Protein AF-A0A5T1CAV0-F1 (afdb_monomer)

InterPro domains:
  IPR014054 Bacteriophage regulatory protein, Rha family [PF09669] (24-122)
  IPR014054 Bacteriophage regulatory protein, Rha family [TIGR02681] (16-127)

Foldseek 3Di:
DWDWDQACNAIWIWDADPNFIWTKLVSVCVNLVHDSVVSVVLLVVVLVVCVVVPVVVCNVQWAKDWDWDWAPADDPGHIDTDTDIITTGTPVSSVSSLCPDDDDSSVVVVVVVVVVVVVVVVVVVVQPDDPDVVVSVVCVVVVVVDDPAKDKDWDWDWPDPPDPPTDTPDIAIWTQHPNDTDHPVVVD

Solvent-accessible surface area (backbone atoms only — not comparable to full-atom values): 11115 Å² total; per-residue (Å²): 113,71,52,77,47,78,44,87,91,31,83,34,64,33,42,59,57,96,94,40,58,30,38,41,45,60,45,53,13,59,49,68,72,45,60,48,71,59,49,53,52,55,50,51,52,51,52,50,54,35,58,73,76,63,46,67,74,64,52,70,23,56,39,77,42,72,44,81,43,78,42,80,45,63,90,93,44,75,53,50,76,42,79,42,81,43,31,39,20,30,68,65,37,44,47,61,56,49,69,74,46,78,57,75,64,34,49,53,50,51,54,52,51,52,52,54,48,52,54,50,49,54,59,60,65,66,51,78,77,50,96,50,61,67,59,33,56,48,47,64,63,46,61,83,70,59,71,92,61,74,49,75,49,76,51,75,41,56,79,39,93,84,49,97,80,48,49,77,75,43,76,48,63,39,47,35,51,92,87,46,80,50,65,65,79,74,79,112

Nearest PDB structures (foldseek):
  1l8r-assembly2_B  TM=4.693E-01  e=1.268E-01  Homo sapiens
  6zm9-assembly1_A  TM=3.232E-01  e=8.178E+00  unidentified
  7zx7-assembly1_U  TM=2.511E-01  e=9.661E+00  Homo sapiens
  5knc-assembly1_G  TM=2.425E-01  e=7.736E+00  Enterococcus hirae ATCC 9790

Sequence (188 aa):
MSNKVIINKQEVQFGTQNNQIFCTSLDVAKVFGKRHFHVLRDIENILNDLREIGTSQDLSNFGETYRNTEIRGFGKVKGKTRKDRCYNLTRDGFSLLAMGFTGKKALQFKIAFINAFNEMEKLLQKEIKSPNKYLTDLMELIYPNLPQNDYKVSVVITDNPYSKEAKSVF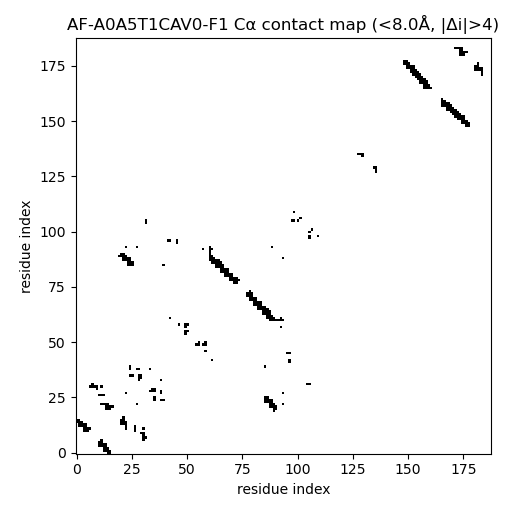SLNYLVDNRTPKDPKKLQ

Radius of gyration: 28.52 Å; Cα contacts (8 Å, |Δi|>4): 217; chains: 1; bounding box: 60×40×94 Å

Organism: Campylobacter jejuni (NCBI:txid197)

pLDDT: mean 84.38, std 11.65, range [38.38, 98.25]

Mean predicted aligned error: 12.88 Å

Structure (mmCIF, N/CA/C/O backbone):
data_AF-A0A5T1CAV0-F1
#
_entry.id   AF-A0A5T1CAV0-F1
#
loop_
_atom_site.group_PDB
_atom_site.id
_atom_site.type_symbol
_atom_site.label_atom_id
_atom_site.label_alt_id
_atom_site.label_comp_id
_atom_site.label_asym_id
_atom_site.label_entity_id
_atom_site.label_seq_id
_atom_site.pdbx_PDB_ins_code
_atom_site.Cartn_x
_atom_site.Cartn_y
_atom_site.Cartn_z
_atom_site.occupancy
_atom_site.B_iso_or_equiv
_atom_site.auth_seq_id
_atom_site.auth_comp_id
_atom_site.auth_asym_id
_atom_site.auth_atom_id
_atom_site.pdbx_PDB_model_num
ATOM 1 N N . MET A 1 1 ? 15.364 -14.419 0.776 1.00 50.47 1 MET A N 1
ATOM 2 C CA . MET A 1 1 ? 14.481 -15.417 0.128 1.00 50.47 1 MET A CA 1
ATOM 3 C C . MET A 1 1 ? 13.495 -14.653 -0.742 1.00 50.47 1 MET A C 1
ATOM 5 O O . MET A 1 1 ? 13.132 -13.552 -0.355 1.00 50.47 1 MET A O 1
ATOM 9 N N . SER A 1 2 ? 13.109 -15.158 -1.915 1.00 60.22 2 SER A N 1
ATOM 10 C CA . SER A 1 2 ? 12.151 -14.461 -2.790 1.00 60.22 2 SER A CA 1
ATOM 11 C C . SER A 1 2 ? 10.840 -15.232 -2.884 1.00 60.22 2 SER A C 1
ATOM 13 O O . SER A 1 2 ? 10.871 -16.405 -3.256 1.00 60.22 2 SER A O 1
ATOM 15 N N . ASN A 1 3 ? 9.714 -14.576 -2.607 1.00 76.56 3 ASN A N 1
ATOM 16 C CA . ASN A 1 3 ? 8.385 -15.183 -2.696 1.00 76.56 3 ASN A CA 1
ATOM 17 C C . ASN A 1 3 ? 7.709 -14.761 -4.003 1.00 76.56 3 ASN A C 1
ATOM 19 O O . ASN A 1 3 ? 7.710 -13.581 -4.358 1.00 76.56 3 ASN A O 1
ATOM 23 N N . LYS A 1 4 ? 7.142 -15.729 -4.726 1.00 83.56 4 LYS A N 1
ATOM 24 C CA . LYS A 1 4 ? 6.425 -15.501 -5.985 1.00 83.56 4 LYS A CA 1
ATOM 25 C C . LYS A 1 4 ? 4.925 -15.486 -5.729 1.00 83.56 4 LYS A C 1
ATOM 27 O O . LYS A 1 4 ? 4.407 -16.391 -5.083 1.00 83.56 4 LYS A O 1
ATOM 32 N N . VAL A 1 5 ? 4.236 -14.479 -6.251 1.00 86.75 5 VAL A N 1
ATOM 33 C CA . VAL A 1 5 ? 2.784 -14.319 -6.108 1.00 86.75 5 VAL A CA 1
ATOM 34 C C . VAL A 1 5 ? 2.188 -13.960 -7.463 1.00 86.75 5 VAL A C 1
ATOM 36 O O . VAL A 1 5 ? 2.770 -13.179 -8.214 1.00 86.75 5 VAL A O 1
ATOM 39 N N . ILE A 1 6 ? 1.022 -14.518 -7.787 1.00 85.88 6 ILE A N 1
ATOM 40 C CA . ILE A 1 6 ? 0.295 -14.174 -9.012 1.00 85.88 6 ILE A CA 1
ATOM 41 C C . ILE A 1 6 ? -0.687 -13.043 -8.707 1.00 85.88 6 ILE A C 1
ATOM 43 O O . ILE A 1 6 ? -1.605 -13.210 -7.909 1.00 85.88 6 ILE A O 1
ATOM 47 N N . ILE A 1 7 ? -0.528 -11.903 -9.380 1.00 83.81 7 ILE A N 1
ATOM 48 C CA . ILE A 1 7 ? -1.406 -10.733 -9.253 1.00 83.81 7 ILE A CA 1
ATOM 49 C C . ILE A 1 7 ? -1.865 -10.331 -10.652 1.00 83.81 7 ILE A C 1
ATOM 51 O O . ILE A 1 7 ? -1.048 -10.108 -11.542 1.00 83.81 7 ILE A O 1
ATOM 55 N N . ASN A 1 8 ? -3.179 -10.241 -10.885 1.00 84.50 8 ASN A N 1
ATOM 56 C CA . ASN A 1 8 ? -3.746 -9.908 -12.201 1.00 84.50 8 ASN A CA 1
ATOM 57 C C . ASN A 1 8 ? -3.190 -10.774 -13.354 1.00 84.50 8 ASN A C 1
ATOM 59 O O . ASN A 1 8 ? -2.934 -10.265 -14.450 1.00 84.50 8 ASN A O 1
ATOM 63 N N . LYS A 1 9 ? -3.011 -12.082 -13.105 1.00 87.56 9 LYS A N 1
ATOM 64 C CA . LYS A 1 9 ? -2.409 -13.064 -14.033 1.00 87.56 9 LYS A CA 1
ATOM 65 C C . LYS A 1 9 ? -0.939 -12.782 -14.387 1.00 87.56 9 LYS A C 1
ATOM 67 O O . LYS A 1 9 ? -0.465 -13.243 -15.420 1.00 87.56 9 LYS A O 1
ATOM 72 N N . GLN A 1 10 ? -0.230 -12.003 -13.575 1.00 86.44 10 GLN A N 1
ATOM 73 C CA . GLN A 1 10 ? 1.198 -11.732 -13.722 1.00 86.44 10 GLN A CA 1
ATOM 74 C C . GLN A 1 10 ? 1.945 -12.300 -12.520 1.00 86.44 10 GLN A C 1
ATOM 76 O O . GLN A 1 10 ? 1.519 -12.103 -11.383 1.00 86.44 10 GLN A O 1
ATOM 81 N N . GLU A 1 11 ? 3.053 -12.994 -12.769 1.00 87.31 11 GLU A N 1
ATOM 82 C CA . GLU A 1 11 ? 3.965 -13.418 -11.708 1.00 87.31 11 GLU A CA 1
ATOM 83 C C . GLU A 1 11 ? 4.758 -12.204 -11.213 1.00 87.31 11 GLU A C 1
ATOM 85 O O . GLU A 1 11 ? 5.427 -11.524 -11.995 1.00 87.31 11 GLU A O 1
ATOM 90 N N . VAL A 1 12 ? 4.665 -11.940 -9.913 1.00 87.06 12 VAL A N 1
ATOM 91 C CA . VAL A 1 12 ? 5.403 -10.895 -9.207 1.00 87.06 12 VAL A CA 1
ATOM 92 C C . VAL A 1 12 ? 6.350 -11.562 -8.225 1.00 87.06 12 VAL A C 1
ATOM 94 O O . VAL A 1 12 ? 5.941 -12.416 -7.436 1.00 87.06 12 VAL A O 1
ATOM 97 N N . GLN A 1 13 ? 7.618 -11.165 -8.273 1.00 84.25 13 GLN A N 1
ATOM 98 C CA . GLN A 1 13 ? 8.633 -11.629 -7.341 1.00 84.25 13 GLN A CA 1
ATOM 99 C C . GLN A 1 13 ? 8.862 -10.559 -6.279 1.00 84.25 13 GLN A C 1
ATOM 101 O O . GLN A 1 13 ? 9.324 -9.460 -6.579 1.00 84.25 13 GLN A O 1
ATOM 106 N N . PHE A 1 14 ? 8.558 -10.899 -5.032 1.00 86.38 14 PHE A N 1
ATOM 107 C CA . PHE A 1 14 ? 8.857 -10.049 -3.892 1.00 86.38 14 PHE A CA 1
ATOM 108 C C . PHE A 1 14 ? 10.238 -10.391 -3.342 1.00 86.38 14 PHE A C 1
ATOM 110 O O . PHE A 1 14 ? 10.544 -11.558 -3.069 1.00 86.38 14 PHE A O 1
ATOM 117 N N . GLY A 1 15 ? 11.075 -9.367 -3.208 1.00 82.94 15 GLY A N 1
ATOM 118 C CA . GLY A 1 15 ? 12.375 -9.466 -2.560 1.00 82.94 15 GLY A CA 1
ATOM 119 C C . GLY A 1 15 ? 12.295 -9.055 -1.094 1.00 82.94 15 GLY A C 1
ATOM 120 O O . GLY A 1 15 ? 11.404 -8.308 -0.696 1.00 82.94 15 GLY A O 1
ATOM 121 N N . THR A 1 16 ? 13.238 -9.549 -0.295 1.00 83.50 16 THR A N 1
ATOM 122 C CA . THR A 1 16 ? 13.412 -9.165 1.110 1.00 83.50 16 THR A CA 1
ATOM 123 C C . THR A 1 16 ? 14.797 -8.559 1.294 1.00 83.50 16 THR A C 1
ATOM 125 O O . THR A 1 16 ? 15.788 -9.246 1.036 1.00 83.50 16 THR A O 1
ATOM 128 N N . GLN A 1 17 ? 14.883 -7.316 1.758 1.00 76.56 17 GLN A N 1
ATOM 129 C CA . GLN A 1 17 ? 16.143 -6.661 2.118 1.00 76.56 17 GLN A CA 1
ATOM 130 C C . GLN A 1 17 ? 15.928 -5.887 3.417 1.00 76.56 17 GLN A C 1
ATOM 132 O O . GLN A 1 17 ? 14.930 -5.190 3.549 1.00 76.56 17 GLN A O 1
ATOM 137 N N . ASN A 1 18 ? 16.830 -6.043 4.391 1.00 75.38 18 ASN A N 1
ATOM 138 C CA . ASN A 1 18 ? 16.742 -5.388 5.705 1.00 75.38 18 ASN A CA 1
ATOM 139 C C . ASN A 1 18 ? 15.373 -5.566 6.395 1.00 75.38 18 ASN A C 1
ATOM 141 O O . ASN A 1 18 ? 14.822 -4.627 6.958 1.00 75.38 18 ASN A O 1
ATOM 145 N N . ASN A 1 19 ? 14.804 -6.774 6.313 1.00 78.50 19 ASN A N 1
ATOM 146 C CA . ASN A 1 19 ? 13.474 -7.108 6.838 1.00 78.50 19 ASN A CA 1
ATOM 147 C C . ASN A 1 19 ? 12.296 -6.341 6.195 1.00 78.50 19 ASN A C 1
ATOM 149 O O . ASN A 1 19 ? 11.172 -6.411 6.685 1.00 78.50 19 ASN A O 1
ATOM 153 N N . GLN A 1 20 ? 12.528 -5.646 5.079 1.00 78.44 20 GLN A N 1
ATOM 154 C CA . GLN A 1 20 ? 11.494 -5.008 4.271 1.00 78.44 20 GLN A CA 1
ATOM 155 C C . GLN A 1 20 ? 11.232 -5.803 2.993 1.00 78.44 20 GLN A C 1
ATOM 157 O O . GLN A 1 20 ? 12.150 -6.321 2.351 1.00 78.44 20 GLN A O 1
ATOM 162 N N . ILE A 1 21 ? 9.956 -5.886 2.624 1.00 87.56 21 ILE A N 1
ATOM 163 C CA . ILE A 1 21 ? 9.505 -6.498 1.376 1.00 87.56 21 ILE A CA 1
ATOM 164 C C . ILE A 1 21 ? 9.444 -5.419 0.297 1.00 87.56 21 ILE A C 1
ATOM 166 O O . ILE A 1 21 ? 8.874 -4.350 0.519 1.00 87.56 21 ILE A O 1
ATOM 170 N N . PHE A 1 22 ? 9.985 -5.721 -0.880 1.00 90.25 22 PHE A N 1
ATOM 171 C CA . PHE A 1 22 ? 9.942 -4.826 -2.030 1.00 90.25 22 PHE A CA 1
ATOM 172 C C . PHE A 1 22 ? 9.477 -5.536 -3.303 1.00 90.25 22 PHE A C 1
ATOM 174 O O . PHE A 1 22 ? 9.621 -6.752 -3.454 1.00 90.25 22 PHE A O 1
ATOM 181 N N . CYS A 1 23 ? 8.938 -4.753 -4.236 1.00 91.94 23 CYS A N 1
ATOM 182 C CA . CYS A 1 23 ? 8.636 -5.170 -5.606 1.00 91.94 23 CYS A CA 1
ATOM 183 C C . CYS A 1 23 ? 9.350 -4.259 -6.607 1.00 91.94 23 CYS A C 1
ATOM 185 O O . CYS A 1 23 ? 9.747 -3.149 -6.261 1.00 91.94 23 CYS A O 1
ATOM 187 N N . THR A 1 24 ? 9.524 -4.700 -7.853 1.00 94.38 24 THR A N 1
ATOM 188 C CA . THR A 1 24 ? 10.196 -3.863 -8.856 1.00 94.38 24 THR A CA 1
ATOM 189 C C . THR A 1 24 ? 9.204 -3.014 -9.651 1.00 94.38 24 THR A C 1
ATOM 191 O O . THR A 1 24 ? 8.081 -3.440 -9.933 1.00 94.38 24 THR A O 1
ATOM 194 N N . SER A 1 25 ? 9.627 -1.839 -10.126 1.00 96.50 25 SER A N 1
ATOM 195 C CA . SER A 1 25 ? 8.816 -1.011 -11.035 1.00 96.50 25 SER A CA 1
ATOM 196 C C . SER A 1 25 ? 8.466 -1.720 -12.354 1.00 96.50 25 SER A C 1
ATOM 198 O O . SER A 1 25 ? 7.465 -1.388 -12.990 1.00 96.50 25 SER A O 1
ATOM 200 N N . LEU A 1 26 ? 9.240 -2.741 -12.745 1.00 94.25 26 LEU A N 1
ATOM 201 C CA . LEU A 1 26 ? 8.919 -3.631 -13.864 1.00 94.25 26 LEU A CA 1
ATOM 202 C C . LEU A 1 26 ? 7.702 -4.510 -13.561 1.00 94.25 26 LEU A C 1
ATOM 204 O O . LEU A 1 26 ? 6.841 -4.683 -14.424 1.00 94.25 26 LEU A O 1
ATOM 208 N N . ASP A 1 27 ? 7.615 -5.060 -12.352 1.00 93.25 27 ASP A N 1
ATOM 209 C CA . ASP A 1 27 ? 6.489 -5.906 -11.953 1.00 93.25 27 ASP A CA 1
ATOM 210 C C . ASP A 1 27 ? 5.215 -5.077 -11.800 1.00 93.25 27 ASP A C 1
ATOM 212 O O . ASP A 1 27 ? 4.159 -5.475 -12.294 1.00 93.25 27 ASP A O 1
ATOM 216 N N . VAL A 1 28 ? 5.328 -3.865 -11.247 1.00 94.56 28 VAL A N 1
ATOM 217 C CA . VAL A 1 28 ? 4.225 -2.895 -11.222 1.00 94.56 28 VAL A CA 1
ATOM 218 C C . VAL A 1 28 ? 3.734 -2.593 -12.641 1.00 94.56 28 VAL A C 1
ATOM 220 O O . VAL A 1 28 ? 2.537 -2.683 -12.919 1.00 94.56 28 VAL A O 1
ATOM 223 N N . ALA A 1 29 ? 4.643 -2.307 -13.578 1.00 94.88 29 ALA A N 1
ATOM 224 C CA . ALA A 1 29 ? 4.280 -2.056 -14.971 1.00 94.88 29 ALA A CA 1
ATOM 225 C C . ALA A 1 29 ? 3.487 -3.229 -15.581 1.00 94.88 29 ALA A C 1
ATOM 227 O O . ALA A 1 29 ? 2.428 -3.015 -16.178 1.00 94.88 29 ALA A O 1
ATOM 228 N N . LYS A 1 30 ? 3.937 -4.473 -15.366 1.00 93.31 30 LYS A N 1
ATOM 229 C CA . LYS A 1 30 ? 3.247 -5.686 -15.842 1.00 93.31 30 LYS A CA 1
ATOM 230 C C . LYS A 1 30 ? 1.858 -5.844 -15.226 1.00 93.31 30 LYS A C 1
ATOM 232 O O . LYS A 1 30 ? 0.878 -6.008 -15.955 1.00 93.31 30 LYS A O 1
ATOM 237 N N . VAL A 1 31 ? 1.754 -5.766 -13.897 1.00 93.00 31 VAL A N 1
ATOM 238 C CA . VAL A 1 31 ? 0.496 -5.972 -13.161 1.00 93.00 31 VAL A CA 1
ATOM 239 C C . VAL A 1 31 ? -0.573 -4.993 -13.632 1.00 93.00 31 VAL A C 1
ATOM 241 O O . VAL A 1 31 ? -1.692 -5.410 -13.950 1.00 93.00 31 VAL A O 1
ATOM 244 N N . PHE A 1 32 ? -0.225 -3.710 -13.753 1.00 94.00 32 PHE A N 1
ATOM 245 C CA . PHE A 1 32 ? -1.153 -2.653 -14.158 1.00 94.00 32 PHE A CA 1
ATOM 246 C C . PHE A 1 32 ? -1.294 -2.507 -15.680 1.00 94.00 32 PHE A C 1
ATOM 248 O O . PHE A 1 32 ? -2.144 -1.743 -16.134 1.00 94.00 32 PHE A O 1
ATOM 255 N N . GLY A 1 33 ? -0.528 -3.265 -16.475 1.00 93.56 33 GLY A N 1
ATOM 256 C CA . GLY A 1 33 ? -0.563 -3.202 -17.939 1.00 93.56 33 GLY A CA 1
ATOM 257 C C . GLY A 1 33 ? -0.077 -1.860 -18.493 1.00 93.56 33 GLY A C 1
ATOM 258 O O . GLY A 1 33 ? -0.618 -1.367 -19.480 1.00 93.56 33 GLY A O 1
ATOM 259 N N . LYS A 1 34 ? 0.906 -1.238 -17.835 1.00 95.12 34 LYS A N 1
ATOM 260 C CA . LYS A 1 34 ? 1.502 0.041 -18.238 1.00 95.12 34 LYS A CA 1
ATOM 261 C C . LYS A 1 34 ? 2.866 -0.187 -18.884 1.00 95.12 34 LYS A C 1
ATOM 263 O O . LYS A 1 34 ? 3.578 -1.133 -18.559 1.00 95.12 34 LYS A O 1
ATOM 268 N N . ARG A 1 35 ? 3.266 0.717 -19.783 1.00 96.06 35 ARG A N 1
ATOM 269 C CA . ARG A 1 35 ? 4.646 0.749 -20.290 1.00 96.06 35 ARG A CA 1
ATOM 270 C C . ARG A 1 35 ? 5.578 1.152 -19.150 1.00 96.06 35 ARG A C 1
ATOM 272 O O . ARG A 1 35 ? 5.331 2.164 -18.501 1.00 96.06 35 ARG A O 1
ATOM 279 N N . HIS A 1 36 ? 6.665 0.405 -18.954 1.00 96.06 36 HIS A N 1
ATOM 280 C CA . HIS A 1 36 ? 7.629 0.675 -17.878 1.00 96.06 36 HIS A CA 1
ATOM 281 C C . HIS A 1 36 ? 8.214 2.090 -17.944 1.00 96.06 36 HIS A C 1
ATOM 283 O O . HIS A 1 36 ? 8.346 2.733 -16.915 1.00 96.06 36 HIS A O 1
ATOM 289 N N . PHE A 1 37 ? 8.424 2.627 -19.149 1.00 96.50 37 PHE A N 1
ATOM 290 C CA . PHE A 1 37 ? 8.813 4.027 -19.348 1.00 96.50 37 PHE A CA 1
ATOM 291 C C . PHE A 1 37 ? 7.873 5.032 -18.653 1.00 96.50 37 PHE A C 1
ATOM 293 O O . PHE A 1 37 ? 8.347 5.955 -18.000 1.00 96.50 37 PHE A O 1
ATOM 300 N N . HIS A 1 38 ? 6.550 4.840 -18.740 1.00 97.31 38 HIS A N 1
ATOM 301 C CA . HIS A 1 38 ? 5.597 5.717 -18.046 1.00 97.31 38 HIS A CA 1
ATOM 302 C C . HIS A 1 38 ? 5.669 5.532 -16.533 1.00 97.31 38 HIS A C 1
ATOM 304 O O . HIS A 1 38 ? 5.594 6.510 -15.809 1.00 97.31 38 HIS A O 1
ATOM 310 N N . VAL A 1 39 ? 5.884 4.302 -16.062 1.00 97.69 39 VAL A N 1
ATOM 311 C CA . VAL A 1 39 ? 6.060 4.036 -14.629 1.00 97.69 39 VAL A CA 1
ATOM 312 C C . VAL A 1 39 ? 7.306 4.737 -14.083 1.00 97.69 39 VAL A C 1
ATOM 314 O O . VAL A 1 39 ? 7.235 5.331 -13.017 1.00 97.69 39 VAL A O 1
ATOM 317 N N . LEU A 1 40 ? 8.427 4.714 -14.812 1.00 97.88 40 LEU A N 1
ATOM 318 C CA . LEU A 1 40 ? 9.635 5.447 -14.418 1.00 97.88 40 LEU A CA 1
ATOM 319 C C . LEU A 1 40 ? 9.384 6.954 -14.354 1.00 97.88 40 LEU A C 1
ATOM 321 O O . LEU A 1 40 ? 9.769 7.583 -13.379 1.00 97.88 40 LEU A O 1
ATOM 325 N N . ARG A 1 41 ? 8.702 7.518 -15.357 1.00 97.94 41 ARG A N 1
ATOM 326 C CA . ARG A 1 41 ? 8.313 8.935 -15.355 1.00 97.94 41 ARG A CA 1
ATOM 327 C C . ARG A 1 41 ? 7.438 9.278 -14.147 1.00 97.94 41 ARG A C 1
ATOM 329 O O . ARG A 1 41 ? 7.679 10.283 -13.495 1.00 97.94 41 ARG A O 1
ATOM 336 N N . ASP A 1 42 ? 6.433 8.457 -13.857 1.00 98.25 42 ASP A N 1
ATOM 337 C CA . ASP A 1 42 ? 5.516 8.703 -12.744 1.00 98.25 42 ASP A CA 1
ATOM 338 C C . ASP A 1 42 ? 6.257 8.618 -11.390 1.00 98.25 42 ASP A C 1
ATOM 340 O O . ASP A 1 42 ? 5.993 9.424 -10.505 1.00 98.25 42 ASP A O 1
ATOM 344 N N . ILE A 1 43 ? 7.241 7.715 -11.252 1.00 98.12 43 ILE A N 1
ATOM 345 C CA . ILE A 1 43 ? 8.141 7.663 -10.084 1.00 98.12 43 ILE A CA 1
ATOM 346 C C . ILE A 1 43 ? 8.975 8.946 -9.964 1.00 98.12 43 ILE A C 1
ATOM 348 O O . ILE A 1 43 ? 9.063 9.494 -8.872 1.00 98.12 43 ILE A O 1
ATOM 352 N N . GLU A 1 44 ? 9.567 9.446 -11.053 1.00 97.62 44 GLU A N 1
ATOM 353 C CA . GLU A 1 44 ? 10.342 10.698 -11.006 1.00 97.62 44 GLU A CA 1
ATOM 354 C C . GLU A 1 44 ? 9.498 11.896 -10.587 1.00 97.62 44 GLU A C 1
ATOM 356 O O . GLU A 1 44 ? 9.955 12.717 -9.796 1.00 97.62 44 GLU A O 1
ATOM 361 N N . ASN A 1 45 ? 8.265 11.983 -11.087 1.00 97.75 45 ASN A N 1
ATOM 362 C CA . ASN A 1 45 ? 7.344 13.041 -10.690 1.00 97.75 45 ASN A CA 1
ATOM 363 C C . ASN A 1 45 ? 7.077 12.982 -9.181 1.00 97.75 45 ASN A C 1
ATOM 365 O O . ASN A 1 45 ? 7.269 13.980 -8.501 1.00 97.75 45 ASN A O 1
ATOM 369 N N . ILE A 1 46 ? 6.771 11.794 -8.644 1.00 97.06 46 ILE A N 1
ATOM 370 C CA . ILE A 1 46 ? 6.591 11.602 -7.197 1.00 97.06 46 ILE A CA 1
ATOM 371 C C . ILE A 1 46 ? 7.855 12.003 -6.430 1.00 97.06 46 ILE A C 1
ATOM 373 O O . ILE A 1 46 ? 7.766 12.695 -5.424 1.00 97.06 46 ILE A O 1
ATOM 377 N N . LEU A 1 47 ? 9.042 11.600 -6.889 1.00 96.69 47 LEU A N 1
ATOM 378 C CA . LEU A 1 47 ? 10.299 11.961 -6.230 1.00 96.69 47 LEU A CA 1
ATOM 379 C C . LEU A 1 47 ? 10.547 13.473 -6.224 1.00 96.69 47 LEU A C 1
ATOM 381 O O . LEU A 1 47 ? 11.113 13.983 -5.260 1.00 96.69 47 LEU A O 1
ATOM 385 N N . ASN A 1 48 ? 10.151 14.186 -7.276 1.00 96.12 48 ASN A N 1
ATOM 386 C CA . ASN A 1 48 ? 10.236 15.644 -7.323 1.00 96.12 48 ASN A CA 1
ATOM 387 C C . ASN A 1 48 ? 9.236 16.290 -6.362 1.00 96.12 48 ASN A C 1
ATOM 389 O O . ASN A 1 48 ? 9.652 17.112 -5.550 1.00 96.12 48 ASN A O 1
ATOM 393 N N . ASP A 1 49 ? 7.980 15.843 -6.375 1.00 96.00 49 ASP A N 1
ATOM 394 C CA . ASP A 1 49 ? 6.942 16.344 -5.471 1.00 96.00 49 ASP A CA 1
ATOM 395 C C . ASP A 1 49 ? 7.344 16.121 -3.998 1.00 96.00 49 ASP A C 1
ATOM 397 O O . ASP A 1 49 ? 7.253 17.035 -3.183 1.00 96.00 49 ASP A O 1
ATOM 401 N N . LEU A 1 50 ? 7.887 14.942 -3.655 1.00 95.25 50 LEU A N 1
ATOM 402 C CA . LEU A 1 50 ? 8.394 14.621 -2.309 1.00 95.25 50 LEU A CA 1
ATOM 403 C C . LEU A 1 50 ? 9.551 15.535 -1.871 1.00 95.25 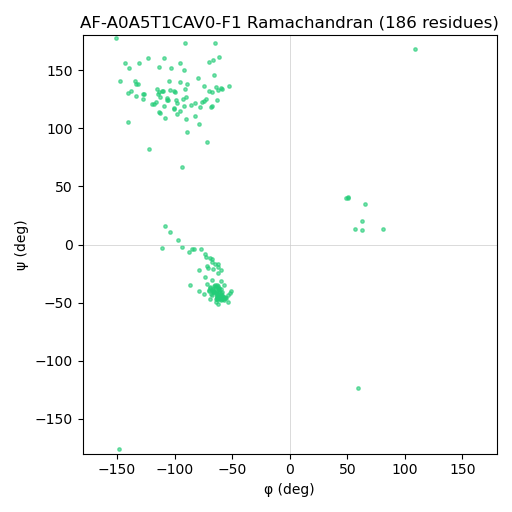50 LEU A C 1
ATOM 405 O O . LEU A 1 50 ? 9.653 15.892 -0.696 1.00 95.25 50 LEU A O 1
ATOM 409 N N . ARG A 1 51 ? 10.438 15.912 -2.802 1.00 94.44 51 ARG A N 1
ATOM 410 C CA . ARG A 1 51 ? 11.522 16.871 -2.524 1.00 94.44 51 ARG A CA 1
ATOM 411 C C . ARG A 1 51 ? 10.964 18.266 -2.267 1.00 94.44 51 ARG A C 1
ATOM 413 O O . ARG A 1 51 ? 11.465 18.944 -1.377 1.00 94.44 51 ARG A O 1
ATOM 420 N N . GLU A 1 52 ? 9.944 18.670 -3.017 1.00 95.12 52 GLU A N 1
ATOM 421 C CA . GLU A 1 52 ? 9.310 19.983 -2.894 1.00 95.12 52 GLU A CA 1
ATOM 422 C C . GLU A 1 52 ? 8.563 20.142 -1.564 1.00 95.12 52 GLU A C 1
ATOM 424 O O . GLU A 1 52 ? 8.738 21.150 -0.883 1.00 95.12 52 GLU A O 1
ATOM 429 N N . ILE A 1 53 ? 7.810 19.124 -1.133 1.00 94.81 53 ILE A N 1
ATOM 430 C CA . ILE A 1 53 ? 7.095 19.161 0.155 1.00 94.81 53 ILE A CA 1
ATOM 431 C C . ILE A 1 53 ? 8.003 18.917 1.376 1.00 94.81 53 ILE A C 1
ATOM 433 O O . ILE A 1 53 ? 7.540 18.996 2.513 1.00 94.81 53 ILE A O 1
ATOM 437 N N . GLY A 1 54 ? 9.291 18.621 1.167 1.00 89.44 54 GLY A N 1
ATOM 438 C CA . GLY A 1 54 ? 10.288 18.480 2.232 1.00 89.44 54 GLY A CA 1
ATOM 439 C C . GLY A 1 54 ? 10.295 17.132 2.966 1.00 89.44 54 GLY A C 1
ATOM 440 O O . GLY A 1 54 ? 10.945 17.007 4.004 1.00 89.44 54 GLY A O 1
ATOM 441 N N . THR A 1 55 ? 9.627 16.099 2.447 1.00 82.81 55 THR A N 1
ATOM 442 C CA . THR A 1 55 ? 9.532 14.776 3.091 1.00 82.81 55 THR A CA 1
ATOM 443 C C . THR A 1 55 ? 10.625 13.828 2.589 1.00 82.81 55 THR A C 1
ATOM 445 O O . THR A 1 55 ? 10.385 12.824 1.916 1.00 82.81 55 THR A O 1
ATOM 448 N N . SER A 1 56 ? 11.880 14.144 2.920 1.00 79.75 56 SER A N 1
ATOM 449 C CA . SER A 1 56 ? 13.062 13.419 2.419 1.00 79.75 56 SER A CA 1
ATOM 450 C C . SER A 1 56 ? 13.124 11.940 2.827 1.00 79.75 56 SER A C 1
ATOM 452 O O . SER A 1 56 ? 13.738 11.135 2.127 1.00 79.75 56 SER A O 1
ATOM 454 N N . GLN A 1 57 ? 12.465 11.561 3.925 1.00 88.12 57 GLN A N 1
ATOM 455 C CA . GLN A 1 57 ? 12.392 10.173 4.391 1.00 88.12 57 GLN A CA 1
ATOM 456 C C . GLN A 1 57 ? 11.635 9.276 3.402 1.00 88.12 57 GLN A C 1
ATOM 458 O O . GLN A 1 57 ? 12.057 8.144 3.158 1.00 88.12 57 GLN A O 1
ATOM 463 N N . ASP A 1 58 ? 10.586 9.791 2.757 1.00 92.19 58 ASP A N 1
ATOM 464 C CA . ASP A 1 58 ? 9.760 9.023 1.821 1.00 92.19 58 ASP A CA 1
ATOM 465 C C . ASP A 1 58 ? 10.469 8.712 0.501 1.00 92.19 58 ASP A C 1
ATOM 467 O O . ASP A 1 58 ? 10.095 7.767 -0.193 1.00 92.19 58 ASP A O 1
ATOM 471 N N . LEU A 1 59 ? 11.544 9.439 0.174 1.00 93.06 59 LEU A N 1
ATOM 472 C CA . LEU A 1 59 ? 12.399 9.134 -0.977 1.00 93.06 59 LEU A CA 1
ATOM 473 C C . LEU A 1 59 ? 13.006 7.726 -0.863 1.00 93.06 59 LEU A C 1
ATOM 475 O O . LEU A 1 59 ? 13.200 7.052 -1.874 1.00 93.06 59 LEU A O 1
ATOM 479 N N . SER A 1 60 ? 13.253 7.251 0.365 1.00 92.38 60 SER A N 1
ATOM 480 C CA . SER A 1 60 ? 13.794 5.910 0.626 1.00 92.38 60 SER A CA 1
ATOM 481 C C . SER A 1 60 ? 12.850 4.777 0.207 1.00 92.38 60 SER A C 1
ATOM 483 O O . SER A 1 60 ? 13.297 3.649 -0.003 1.00 92.38 60 SER A O 1
ATOM 485 N N . ASN A 1 61 ? 11.565 5.080 -0.009 1.00 94.62 61 ASN A N 1
ATOM 486 C CA . ASN A 1 61 ? 10.597 4.124 -0.536 1.00 94.62 61 ASN A CA 1
ATOM 487 C C . ASN A 1 61 ? 10.848 3.751 -2.010 1.00 94.62 61 ASN A C 1
ATOM 489 O O . ASN A 1 61 ? 10.246 2.794 -2.508 1.00 94.62 61 ASN A O 1
ATOM 493 N N . PHE A 1 62 ? 11.735 4.481 -2.696 1.00 96.12 62 PHE A N 1
ATOM 494 C CA . PHE A 1 62 ? 12.086 4.310 -4.103 1.00 96.12 62 PHE A CA 1
ATOM 495 C C . PHE A 1 62 ? 13.592 4.044 -4.260 1.00 96.12 62 PHE A C 1
ATOM 497 O O . PHE A 1 62 ? 14.380 4.929 -4.592 1.00 96.12 62 PHE A O 1
ATOM 504 N N . GLY A 1 63 ? 14.005 2.791 -4.070 1.00 94.56 63 GLY A N 1
ATOM 505 C CA . GLY A 1 63 ? 15.398 2.376 -4.237 1.00 94.56 63 GLY A CA 1
ATOM 506 C C . GLY A 1 63 ? 15.768 2.191 -5.707 1.00 94.56 63 GLY A C 1
ATOM 507 O O . GLY A 1 63 ? 15.394 1.187 -6.314 1.00 94.56 63 GLY A O 1
ATOM 508 N N . GLU A 1 64 ? 16.505 3.135 -6.293 1.00 94.88 64 GLU A N 1
ATOM 509 C CA . GLU A 1 64 ? 16.988 3.013 -7.672 1.00 94.88 64 GLU A CA 1
ATOM 510 C C . GLU A 1 64 ? 17.879 1.772 -7.840 1.00 94.88 64 GLU A C 1
ATOM 512 O O . GLU A 1 64 ? 18.747 1.468 -7.020 1.00 94.88 64 GLU A O 1
ATOM 517 N N . THR A 1 65 ? 17.653 1.022 -8.915 1.00 93.50 65 THR A N 1
ATOM 518 C CA . THR A 1 65 ? 18.408 -0.189 -9.230 1.00 93.50 65 THR A CA 1
ATOM 519 C C . THR A 1 65 ? 18.464 -0.421 -10.739 1.00 93.50 65 THR A C 1
ATOM 521 O O . THR A 1 65 ? 17.910 0.338 -11.537 1.00 93.50 65 THR A O 1
ATOM 524 N N . TYR A 1 66 ? 19.170 -1.466 -11.157 1.00 93.19 66 TYR A N 1
ATOM 525 C CA . TYR A 1 66 ? 19.377 -1.784 -12.564 1.00 93.19 66 TYR A CA 1
ATOM 526 C C . TYR A 1 66 ? 19.141 -3.263 -12.813 1.00 93.19 66 TYR A C 1
ATOM 528 O O . TYR A 1 66 ? 19.615 -4.123 -12.069 1.00 93.19 66 TYR A O 1
ATOM 536 N N . ARG A 1 67 ? 18.459 -3.566 -13.915 1.00 88.31 67 ARG A N 1
ATOM 537 C CA . ARG A 1 67 ? 18.293 -4.927 -14.409 1.00 88.31 67 ARG A CA 1
ATOM 538 C C . ARG A 1 67 ? 19.083 -5.104 -15.693 1.00 88.31 67 ARG A C 1
ATOM 540 O O . ARG A 1 67 ? 18.981 -4.304 -16.616 1.00 88.31 67 ARG A O 1
ATOM 547 N N . ASN A 1 68 ? 19.852 -6.181 -15.763 1.00 89.75 68 ASN A N 1
ATOM 548 C CA . ASN A 1 68 ? 20.503 -6.577 -17.001 1.00 89.75 68 ASN A CA 1
ATOM 549 C C . ASN A 1 68 ? 19.467 -7.221 -17.928 1.00 89.75 68 ASN A C 1
ATOM 551 O O . ASN A 1 68 ? 18.834 -8.213 -17.566 1.00 89.75 68 ASN A O 1
ATOM 555 N N . THR A 1 69 ? 19.315 -6.657 -19.120 1.00 85.62 69 THR A N 1
ATOM 556 C CA . THR A 1 69 ? 18.493 -7.200 -20.198 1.00 85.62 69 THR A CA 1
ATOM 557 C C . THR A 1 69 ? 19.412 -7.700 -21.298 1.00 85.62 69 THR A C 1
ATOM 559 O O . THR A 1 69 ? 20.181 -6.932 -21.883 1.00 85.62 69 THR A O 1
ATOM 562 N N . GLU A 1 70 ? 19.335 -8.992 -21.593 1.00 88.62 70 GLU A N 1
ATOM 563 C CA . GLU A 1 70 ? 20.061 -9.585 -22.709 1.00 88.62 70 GLU A CA 1
ATOM 564 C C . GLU A 1 70 ? 19.348 -9.273 -24.024 1.00 88.62 70 GLU A C 1
ATOM 566 O O . GLU A 1 70 ? 18.198 -9.652 -24.251 1.00 88.62 70 GLU A O 1
ATOM 571 N N . ILE A 1 71 ? 20.044 -8.569 -24.909 1.00 86.81 71 ILE A N 1
ATOM 572 C CA . ILE A 1 71 ? 19.584 -8.272 -26.258 1.00 86.81 71 ILE A CA 1
ATOM 573 C C . ILE A 1 71 ? 20.181 -9.333 -27.171 1.00 86.81 71 ILE A C 1
ATOM 575 O O . ILE A 1 71 ? 21.400 -9.400 -27.346 1.00 86.81 71 ILE A O 1
ATOM 579 N N . ARG A 1 72 ? 19.313 -10.157 -27.763 1.00 86.62 72 ARG A N 1
ATOM 580 C CA . ARG A 1 72 ? 19.726 -11.154 -28.752 1.00 86.62 72 ARG A CA 1
ATOM 581 C C . ARG A 1 72 ? 20.289 -10.457 -29.988 1.00 86.62 72 ARG A C 1
ATOM 583 O O . ARG A 1 72 ? 19.731 -9.473 -30.470 1.00 86.62 72 ARG A O 1
ATOM 590 N N . GLY A 1 73 ? 21.405 -10.982 -30.479 1.00 85.31 73 GLY A N 1
ATOM 591 C CA . GLY A 1 73 ? 21.988 -10.568 -31.747 1.00 85.31 73 GLY A CA 1
ATOM 592 C C . GLY A 1 73 ? 21.101 -10.953 -32.932 1.00 85.31 73 GLY A C 1
ATOM 593 O O . GLY A 1 73 ? 20.280 -11.864 -32.822 1.00 85.31 73 GLY A O 1
ATOM 594 N N . PHE A 1 74 ? 21.278 -10.274 -34.065 1.00 85.31 74 PHE A N 1
ATOM 595 C CA . PHE A 1 74 ? 20.601 -10.610 -35.318 1.00 85.31 74 PHE A CA 1
ATOM 596 C C . PHE A 1 74 ? 21.627 -10.771 -36.444 1.00 85.31 74 PHE A C 1
ATOM 598 O O . PHE A 1 74 ? 22.495 -9.916 -36.641 1.00 85.31 74 PHE A O 1
ATOM 605 N N . GLY A 1 75 ? 21.547 -11.883 -37.179 1.00 85.50 75 GLY A N 1
ATOM 606 C CA . GLY A 1 75 ? 22.523 -12.231 -38.212 1.00 85.50 75 GLY A CA 1
ATOM 607 C C . GLY A 1 75 ? 23.940 -12.364 -37.642 1.00 85.50 75 GLY A C 1
ATOM 608 O O . GLY A 1 75 ? 24.173 -13.132 -36.714 1.00 85.50 75 GLY A O 1
ATOM 609 N N . LYS A 1 76 ? 24.892 -11.598 -38.192 1.00 84.69 76 LYS A N 1
ATOM 610 C CA . LYS A 1 76 ? 26.300 -11.584 -37.744 1.00 84.69 76 LYS A CA 1
ATOM 611 C C . LYS A 1 76 ? 26.563 -10.665 -36.540 1.00 84.69 76 LYS A C 1
ATOM 613 O O . LYS A 1 76 ? 27.691 -10.607 -36.055 1.00 84.69 76 LYS A O 1
ATOM 618 N N . VAL A 1 77 ? 25.560 -9.928 -36.060 1.00 85.75 77 VAL A N 1
ATOM 619 C CA . VAL A 1 77 ? 25.716 -9.013 -34.921 1.00 85.75 77 VAL A CA 1
ATOM 620 C C . VAL A 1 77 ? 25.606 -9.807 -33.622 1.00 85.75 77 VAL A C 1
ATOM 622 O O . VAL A 1 77 ? 24.584 -10.446 -33.382 1.00 85.75 77 VAL A O 1
ATOM 625 N N . LYS A 1 78 ? 26.639 -9.760 -32.769 1.00 86.25 78 LYS A N 1
ATOM 626 C CA . LYS A 1 78 ? 26.602 -10.388 -31.438 1.00 86.25 78 LYS A CA 1
ATOM 627 C C . LYS A 1 78 ? 25.573 -9.696 -30.542 1.00 86.25 78 LYS A C 1
ATOM 629 O O . LYS A 1 78 ? 25.380 -8.483 -30.616 1.00 86.25 78 LYS A O 1
ATOM 634 N N . GLY A 1 79 ? 24.931 -10.483 -29.680 1.00 87.19 79 GLY A N 1
ATOM 635 C CA . GLY A 1 79 ? 24.070 -9.946 -28.632 1.00 87.19 79 GLY A CA 1
ATOM 636 C C . GLY A 1 79 ? 24.843 -9.059 -27.655 1.00 87.19 79 GLY A C 1
ATOM 637 O O . GLY A 1 79 ? 26.070 -9.127 -27.571 1.00 87.19 79 GLY A O 1
ATOM 638 N N . LYS A 1 80 ? 24.117 -8.224 -26.913 1.00 90.56 80 LYS A N 1
ATOM 639 C CA . LYS A 1 80 ? 24.691 -7.357 -25.878 1.00 90.56 80 LYS A CA 1
ATOM 640 C C . LYS A 1 80 ? 23.800 -7.311 -24.650 1.00 90.56 80 LYS A C 1
ATOM 642 O O . LYS A 1 80 ? 22.582 -7.401 -24.764 1.00 90.56 80 LYS A O 1
ATOM 647 N N . THR A 1 81 ? 24.397 -7.089 -23.491 1.00 90.31 81 THR A N 1
ATOM 648 C CA . THR A 1 81 ? 23.650 -6.858 -22.254 1.00 90.31 81 THR A CA 1
ATOM 649 C C . THR A 1 81 ? 23.455 -5.361 -22.061 1.00 90.31 81 THR A C 1
ATOM 651 O O . THR A 1 81 ? 24.420 -4.598 -22.067 1.00 90.31 81 THR A O 1
ATOM 654 N N . ARG A 1 82 ? 22.203 -4.924 -21.902 1.00 88.44 82 ARG A N 1
ATOM 655 C CA . ARG A 1 82 ? 21.849 -3.538 -21.577 1.00 88.44 82 ARG A CA 1
ATOM 656 C C . ARG A 1 82 ? 21.459 -3.447 -20.106 1.00 88.44 82 ARG A C 1
ATOM 658 O O . ARG A 1 82 ? 20.662 -4.253 -19.639 1.00 88.44 82 ARG A O 1
ATOM 665 N N . LYS A 1 83 ? 21.999 -2.460 -19.389 1.00 90.44 83 LYS A N 1
ATOM 666 C CA . LYS A 1 83 ? 21.541 -2.110 -18.039 1.00 90.44 83 LYS A CA 1
ATOM 667 C C . LYS A 1 83 ? 20.308 -1.221 -18.150 1.00 90.44 83 LYS A C 1
ATOM 669 O O . LYS A 1 83 ? 20.414 -0.082 -18.592 1.00 90.44 83 LYS A O 1
ATOM 674 N N . ASP A 1 84 ? 19.159 -1.754 -17.762 1.00 89.44 84 ASP A N 1
ATOM 675 C CA . ASP A 1 84 ? 17.888 -1.042 -17.727 1.00 89.44 84 ASP A CA 1
ATOM 676 C C . ASP A 1 84 ? 17.611 -0.538 -16.317 1.00 89.44 84 ASP A C 1
ATOM 678 O O . ASP A 1 84 ? 17.543 -1.316 -15.366 1.00 89.44 84 ASP A O 1
ATOM 682 N N . ARG A 1 85 ? 17.448 0.777 -16.195 1.00 95.00 85 ARG A N 1
ATOM 683 C CA . ARG A 1 85 ? 17.091 1.444 -14.945 1.00 95.00 85 ARG A CA 1
ATOM 684 C C . ARG A 1 85 ? 15.718 0.980 -14.461 1.00 95.00 85 ARG A C 1
ATOM 686 O O . ARG A 1 85 ? 14.761 0.960 -15.234 1.00 95.00 85 ARG A O 1
ATOM 693 N N . CYS A 1 86 ? 15.602 0.643 -13.184 1.00 95.12 86 CYS A N 1
ATOM 694 C CA . CYS A 1 86 ? 14.336 0.362 -12.517 1.00 95.12 86 CYS A CA 1
ATOM 695 C C . CYS A 1 86 ? 14.397 0.763 -11.035 1.00 95.12 86 CYS A C 1
ATOM 697 O O . CYS A 1 86 ? 15.366 1.358 -10.581 1.00 95.12 86 CYS A O 1
ATOM 699 N N . TYR A 1 87 ? 13.328 0.487 -10.292 1.00 96.75 87 TYR A N 1
ATOM 700 C CA . TYR A 1 87 ? 13.219 0.830 -8.876 1.00 96.75 87 TYR A CA 1
ATOM 701 C C . TYR A 1 87 ? 12.739 -0.372 -8.080 1.00 96.75 87 TYR A C 1
ATOM 703 O O . TYR A 1 87 ? 11.809 -1.049 -8.520 1.00 96.75 87 TYR A O 1
ATOM 711 N N . ASN A 1 88 ? 13.337 -0.593 -6.913 1.00 95.31 88 ASN A N 1
ATOM 712 C CA . ASN A 1 88 ? 12.774 -1.394 -5.838 1.00 95.31 88 ASN A CA 1
ATOM 713 C C . ASN A 1 88 ? 11.866 -0.494 -5.002 1.00 95.31 88 ASN A C 1
ATOM 715 O O . ASN A 1 88 ? 12.304 0.513 -4.453 1.00 95.31 88 ASN A O 1
ATOM 719 N N . LEU A 1 89 ? 10.595 -0.859 -4.939 1.00 95.69 89 LEU A N 1
ATOM 720 C CA . LEU A 1 89 ? 9.556 -0.116 -4.250 1.00 95.69 89 LEU A CA 1
ATOM 721 C C . LEU A 1 89 ? 9.196 -0.852 -2.970 1.00 95.69 89 LEU A C 1
ATOM 723 O O . LEU A 1 89 ? 8.843 -2.036 -3.020 1.00 95.69 89 LEU A O 1
ATOM 727 N N . THR A 1 90 ? 9.245 -0.145 -1.844 1.00 94.75 90 THR A N 1
ATOM 728 C CA . THR A 1 90 ? 8.629 -0.614 -0.598 1.00 94.75 90 THR A CA 1
ATOM 729 C C . THR A 1 90 ? 7.108 -0.678 -0.769 1.00 94.75 90 THR A C 1
ATOM 731 O O . THR A 1 90 ? 6.550 -0.222 -1.774 1.00 94.75 90 THR A O 1
ATOM 734 N N . ARG A 1 91 ? 6.400 -1.213 0.231 1.00 91.56 91 ARG A N 1
ATOM 735 C CA . ARG A 1 91 ? 4.929 -1.155 0.278 1.00 91.56 91 ARG A CA 1
ATOM 736 C C . ARG A 1 91 ? 4.406 0.276 0.095 1.00 91.56 91 ARG A C 1
ATOM 738 O O . ARG A 1 91 ? 3.433 0.482 -0.632 1.00 91.56 91 ARG A O 1
ATOM 745 N N . ASP A 1 92 ? 5.051 1.245 0.732 1.00 93.56 92 ASP A N 1
ATOM 746 C CA . ASP A 1 92 ? 4.568 2.624 0.773 1.00 93.56 92 ASP A CA 1
ATOM 747 C C . ASP A 1 92 ? 4.892 3.346 -0.545 1.00 93.56 92 ASP A C 1
ATOM 749 O O . ASP A 1 92 ? 4.012 3.977 -1.129 1.00 93.56 92 ASP A O 1
ATOM 753 N N . GLY A 1 93 ? 6.081 3.118 -1.118 1.00 95.31 93 GLY A N 1
ATOM 754 C CA . GLY A 1 93 ? 6.437 3.623 -2.452 1.00 95.31 93 GLY A CA 1
ATOM 755 C C . GLY A 1 93 ? 5.550 3.052 -3.559 1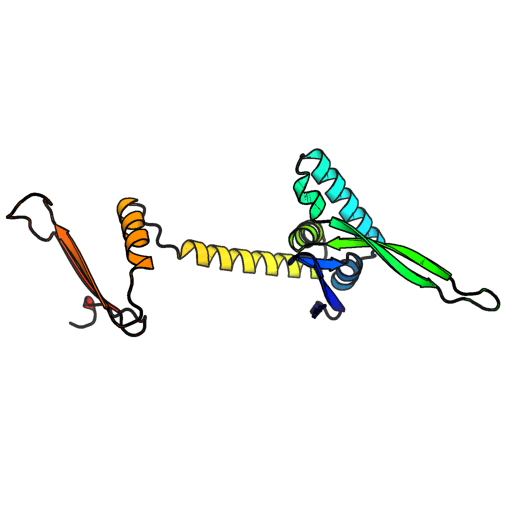.00 95.31 93 GLY A C 1
ATOM 756 O O . GLY A 1 93 ? 5.097 3.775 -4.449 1.00 95.31 93 GLY A O 1
ATOM 757 N N . PHE A 1 94 ? 5.225 1.758 -3.473 1.00 94.69 94 PHE A N 1
ATOM 758 C CA . PHE A 1 94 ? 4.233 1.135 -4.347 1.00 94.69 94 PHE A CA 1
ATOM 759 C C . PHE A 1 94 ? 2.853 1.790 -4.199 1.00 94.69 94 PHE A C 1
ATOM 761 O O . PHE A 1 94 ? 2.200 2.058 -5.207 1.00 94.69 94 PHE A O 1
ATOM 768 N N . SER A 1 95 ? 2.416 2.054 -2.966 1.00 93.00 95 SER A N 1
ATOM 769 C CA . SER A 1 95 ? 1.106 2.649 -2.692 1.00 93.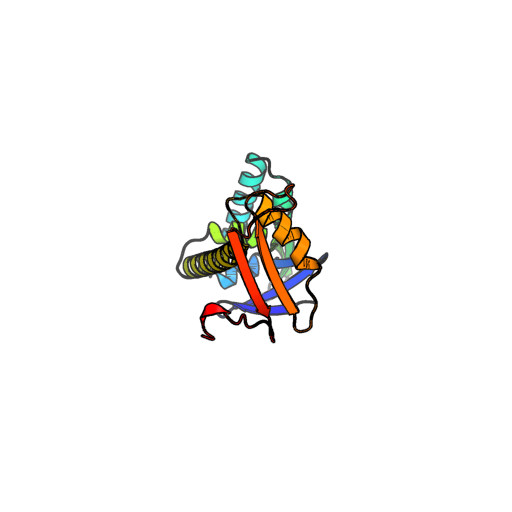00 95 SER A CA 1
ATOM 770 C C . SER A 1 95 ? 1.004 4.062 -3.268 1.00 93.00 95 SER A C 1
ATOM 772 O O . SER A 1 95 ? 0.049 4.339 -3.992 1.00 93.00 95 SER A O 1
ATOM 774 N N . LEU A 1 96 ? 2.012 4.914 -3.046 1.00 95.38 96 LEU A N 1
ATOM 775 C CA . LEU A 1 96 ? 2.091 6.259 -3.634 1.00 95.38 96 LEU A CA 1
ATOM 776 C C . LEU A 1 96 ? 1.956 6.212 -5.161 1.00 95.38 96 LEU A C 1
ATOM 778 O O . LEU A 1 96 ? 1.113 6.891 -5.748 1.00 95.38 96 LEU A O 1
ATOM 782 N N . LEU A 1 97 ? 2.727 5.334 -5.802 1.00 96.81 97 LEU A N 1
ATOM 783 C CA . LEU A 1 97 ? 2.690 5.148 -7.249 1.00 96.81 97 LEU A CA 1
ATOM 784 C C . LEU A 1 97 ? 1.323 4.645 -7.745 1.00 96.81 97 LEU A C 1
ATOM 786 O O . LEU A 1 97 ? 0.780 5.157 -8.725 1.00 96.81 97 LEU A O 1
ATOM 790 N N . ALA A 1 98 ? 0.750 3.642 -7.077 1.00 94.38 98 ALA A N 1
ATOM 791 C CA . ALA A 1 98 ? -0.510 3.027 -7.483 1.00 94.38 98 ALA A CA 1
ATOM 792 C C . ALA A 1 98 ? -1.713 3.974 -7.333 1.00 94.38 98 ALA A C 1
ATOM 794 O O . ALA A 1 98 ? -2.656 3.886 -8.125 1.00 94.38 98 ALA A O 1
ATOM 795 N N . MET A 1 99 ? -1.681 4.896 -6.365 1.00 93.31 99 MET A N 1
ATOM 796 C CA . MET A 1 99 ? -2.737 5.896 -6.160 1.00 93.31 99 MET A CA 1
ATOM 797 C C . MET A 1 99 ? -2.849 6.879 -7.333 1.00 93.31 99 MET A C 1
ATOM 799 O O . MET A 1 99 ? -3.963 7.237 -7.721 1.00 93.31 99 MET A O 1
ATOM 803 N N . GLY A 1 100 ? -1.727 7.227 -7.973 1.00 94.00 100 GLY A N 1
ATOM 804 C CA . GLY A 1 100 ? -1.703 8.057 -9.184 1.00 94.00 100 GLY A CA 1
ATOM 805 C C . GLY A 1 100 ? -2.190 7.341 -10.452 1.00 94.00 100 GLY A C 1
ATOM 806 O O . GLY A 1 100 ? -2.423 7.968 -11.487 1.00 94.00 100 GLY A O 1
ATOM 807 N N . PHE A 1 101 ? -2.371 6.017 -10.417 1.00 95.75 101 PHE A N 1
ATOM 808 C CA . PHE A 1 101 ? -2.765 5.263 -11.601 1.00 95.75 101 PHE A CA 1
ATOM 809 C C . PHE A 1 101 ? -4.266 5.346 -11.915 1.00 95.75 101 PHE A C 1
ATOM 811 O O . PHE A 1 101 ? -5.159 5.275 -11.063 1.00 95.75 101 PHE A O 1
ATOM 818 N N . THR A 1 102 ? -4.546 5.383 -13.217 1.00 93.81 102 THR A N 1
ATOM 819 C CA . THR A 1 102 ? -5.886 5.305 -13.811 1.00 93.81 102 THR A CA 1
ATOM 820 C C . THR A 1 102 ? -6.114 3.965 -14.530 1.00 93.81 102 THR A C 1
ATOM 822 O O . THR A 1 102 ? -5.159 3.260 -14.882 1.00 93.81 102 THR A O 1
ATOM 825 N N . GLY A 1 103 ? -7.388 3.610 -14.754 1.00 93.00 103 GLY A N 1
ATOM 826 C CA . GLY A 1 103 ? -7.829 2.393 -15.456 1.00 93.00 103 GLY A CA 1
ATOM 827 C C . GLY A 1 103 ? -8.474 1.330 -14.552 1.00 93.00 103 GLY A C 1
ATOM 828 O O . GLY A 1 103 ? -8.390 1.409 -13.328 1.00 93.00 103 GLY A O 1
ATOM 829 N N . LYS A 1 104 ? -9.108 0.307 -15.154 1.00 93.31 104 LYS A N 1
ATOM 830 C CA . LYS A 1 104 ? -9.907 -0.718 -14.437 1.00 93.31 104 LYS A CA 1
ATOM 831 C C . LYS A 1 104 ? -9.120 -1.445 -13.337 1.00 93.31 104 LYS A C 1
ATOM 833 O O . LYS A 1 104 ? -9.612 -1.575 -12.224 1.00 93.31 104 LYS A O 1
ATOM 838 N N . LYS A 1 105 ? -7.882 -1.865 -13.625 1.00 90.19 105 LYS A N 1
ATOM 839 C CA . LYS A 1 105 ? -7.013 -2.546 -12.646 1.00 90.19 105 LYS A CA 1
ATOM 840 C C . LYS A 1 105 ? -6.610 -1.633 -11.483 1.00 90.19 105 LYS A C 1
ATOM 842 O O . LYS A 1 105 ? -6.594 -2.068 -10.339 1.00 90.19 105 LYS A O 1
ATOM 847 N N . ALA A 1 106 ? -6.317 -0.364 -11.773 1.00 91.19 106 ALA A N 1
ATOM 848 C CA . ALA A 1 106 ? -6.007 0.622 -10.741 1.00 91.19 106 ALA A CA 1
ATOM 849 C C . ALA A 1 106 ? -7.228 0.925 -9.868 1.00 91.19 106 ALA A C 1
ATOM 851 O O . ALA A 1 106 ? -7.103 1.040 -8.656 1.00 91.19 106 ALA A O 1
ATOM 852 N N . LEU A 1 107 ? -8.420 0.994 -10.466 1.00 93.38 107 LEU A N 1
ATOM 853 C CA . LEU A 1 107 ? -9.666 1.161 -9.724 1.00 93.38 107 LEU A CA 1
ATOM 854 C C . LEU A 1 107 ? -9.947 -0.032 -8.799 1.00 93.38 107 LEU A C 1
ATOM 856 O O . LEU A 1 107 ? -10.269 0.176 -7.637 1.00 93.38 107 LEU A O 1
ATOM 860 N N . GLN A 1 108 ? -9.761 -1.265 -9.282 1.00 92.00 108 GLN A N 1
ATOM 861 C CA . GLN A 1 108 ? -9.889 -2.471 -8.454 1.00 92.00 108 GLN A CA 1
ATOM 862 C C . GLN A 1 108 ? -8.940 -2.444 -7.252 1.00 92.00 108 GLN A C 1
ATOM 864 O O . GLN A 1 108 ? -9.367 -2.718 -6.134 1.00 92.00 108 GLN A O 1
ATOM 869 N N . PHE A 1 109 ? -7.675 -2.068 -7.466 1.00 90.19 109 PHE A N 1
ATOM 870 C CA . PHE A 1 109 ? -6.714 -1.905 -6.376 1.00 90.19 109 PHE A CA 1
ATOM 871 C C . PHE A 1 109 ? -7.167 -0.842 -5.367 1.00 90.19 109 PHE A C 1
ATOM 873 O O . PHE A 1 109 ? -7.166 -1.107 -4.170 1.00 90.19 109 PHE A O 1
ATOM 880 N N . LYS A 1 110 ? -7.612 0.331 -5.837 1.00 91.06 110 LYS A N 1
ATOM 881 C CA . LYS A 1 110 ? -8.101 1.411 -4.966 1.00 91.06 110 LYS A CA 1
ATOM 882 C C . LYS A 1 110 ? -9.294 0.973 -4.114 1.00 91.06 110 LYS A C 1
ATOM 884 O O . LYS A 1 110 ? -9.308 1.248 -2.921 1.00 91.06 110 LYS A O 1
ATOM 889 N N . ILE A 1 111 ? -10.245 0.230 -4.685 1.00 93.56 111 ILE A N 1
ATOM 890 C CA . ILE A 1 111 ? -11.375 -0.340 -3.930 1.00 93.56 111 ILE A CA 1
ATOM 891 C C . ILE A 1 111 ? -10.880 -1.336 -2.873 1.00 93.56 111 ILE A C 1
ATOM 893 O O . ILE A 1 111 ? -11.310 -1.274 -1.725 1.00 93.56 111 ILE A O 1
ATOM 897 N N . ALA A 1 112 ? -9.956 -2.232 -3.230 1.00 88.56 112 ALA A N 1
ATOM 898 C CA . ALA A 1 112 ? -9.391 -3.188 -2.278 1.00 88.56 112 ALA A CA 1
ATOM 899 C C . ALA A 1 112 ? -8.648 -2.487 -1.126 1.00 88.56 112 ALA A C 1
ATOM 901 O O . ALA A 1 112 ? -8.795 -2.887 0.027 1.00 88.56 112 ALA A O 1
ATOM 902 N N . PHE A 1 113 ? -7.906 -1.418 -1.428 1.00 86.56 113 PHE A N 1
ATOM 903 C CA . PHE A 1 113 ? -7.233 -0.592 -0.429 1.00 86.56 113 PHE A CA 1
ATOM 904 C C . PHE A 1 113 ? -8.235 0.080 0.523 1.00 86.56 113 PHE A C 1
ATOM 906 O O . PHE A 1 113 ? -8.069 -0.014 1.736 1.00 86.56 113 PHE A O 1
ATOM 913 N N . ILE A 1 114 ? -9.307 0.686 -0.006 1.00 88.25 114 ILE A N 1
ATOM 914 C CA . ILE A 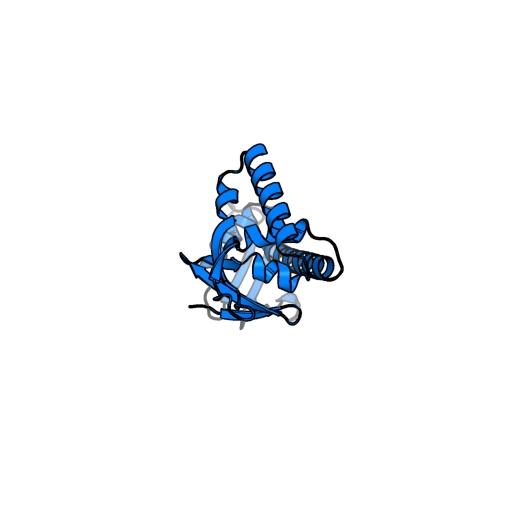1 114 ? -10.378 1.301 0.800 1.00 88.25 114 ILE A CA 1
ATOM 915 C C . ILE A 1 114 ? -11.044 0.263 1.713 1.00 88.25 114 ILE A C 1
ATOM 917 O O . ILE A 1 114 ? -11.250 0.522 2.893 1.00 88.25 114 ILE A O 1
ATOM 921 N N . ASN A 1 115 ? -11.336 -0.935 1.205 1.00 90.81 115 ASN A N 1
ATOM 922 C CA . ASN A 1 115 ? -11.941 -1.992 2.017 1.00 90.81 115 ASN A CA 1
ATOM 923 C C . ASN A 1 115 ? -11.019 -2.436 3.160 1.00 90.81 115 ASN A C 1
ATOM 925 O O . ASN A 1 115 ? -11.479 -2.584 4.288 1.00 90.81 115 ASN A O 1
ATOM 929 N N . ALA A 1 116 ? -9.722 -2.614 2.889 1.00 83.25 116 ALA A N 1
ATOM 930 C CA . ALA A 1 116 ? -8.750 -2.949 3.927 1.00 83.25 116 ALA A CA 1
ATOM 931 C C . ALA A 1 116 ? -8.638 -1.840 4.987 1.00 83.25 116 ALA A C 1
ATOM 933 O O . ALA A 1 116 ? -8.536 -2.137 6.176 1.00 83.25 116 ALA A O 1
ATOM 934 N N . PHE A 1 117 ? -8.708 -0.573 4.567 1.00 83.12 117 PHE A N 1
ATOM 935 C CA . PHE A 1 117 ? -8.739 0.567 5.478 1.00 83.12 117 PHE A CA 1
ATOM 936 C C . PHE A 1 117 ? -9.990 0.556 6.366 1.00 83.12 117 PHE A C 1
ATOM 938 O O . PHE A 1 117 ? -9.865 0.663 7.579 1.00 83.12 117 PHE A O 1
ATOM 945 N N . ASN A 1 118 ? -11.177 0.339 5.798 1.00 83.69 118 ASN A N 1
ATOM 946 C CA . ASN A 1 118 ? -12.424 0.281 6.568 1.00 83.69 118 ASN A CA 1
ATOM 947 C C . ASN A 1 118 ? -12.433 -0.883 7.572 1.00 83.69 118 ASN A C 1
ATOM 949 O O . ASN A 1 118 ? -12.955 -0.753 8.675 1.00 83.69 118 ASN A O 1
ATOM 953 N N . GLU A 1 119 ? -11.855 -2.033 7.217 1.00 83.75 119 GLU A N 1
ATOM 954 C CA . GLU A 1 119 ? -11.705 -3.143 8.165 1.00 83.75 119 GLU A CA 1
ATOM 955 C C . GLU A 1 119 ? -10.735 -2.795 9.301 1.00 83.75 119 GLU A C 1
ATOM 957 O O . GLU A 1 119 ? -11.029 -3.074 10.462 1.00 83.75 119 GLU A O 1
ATOM 962 N N . MET A 1 120 ? -9.620 -2.122 9.000 1.00 81.62 120 MET A N 1
ATOM 963 C CA . MET A 1 120 ? -8.710 -1.600 10.024 1.00 81.62 120 MET A CA 1
ATOM 964 C C . MET A 1 120 ? -9.407 -0.579 10.933 1.00 81.62 120 MET A C 1
ATOM 966 O O . MET A 1 120 ? -9.292 -0.672 12.152 1.00 81.62 120 MET A O 1
ATOM 970 N N . GLU A 1 121 ? -10.171 0.353 10.363 1.00 81.12 121 GLU A N 1
ATOM 971 C CA . GLU A 1 121 ? -10.942 1.343 11.114 1.00 81.12 121 GLU A CA 1
ATOM 972 C C . GLU A 1 121 ? -11.934 0.664 12.064 1.00 81.12 121 GLU A C 1
ATOM 974 O O . GLU A 1 121 ? -11.968 0.993 13.246 1.00 81.12 121 GLU A O 1
ATOM 979 N N . LYS A 1 122 ? -12.680 -0.347 11.599 1.00 80.25 122 LYS A N 1
ATOM 980 C CA . LYS A 1 122 ? -13.581 -1.133 12.458 1.00 80.25 122 LYS A CA 1
ATOM 981 C C . LYS A 1 122 ? -12.842 -1.830 13.597 1.00 80.25 122 LYS A C 1
ATOM 983 O O . LYS A 1 122 ? -13.395 -1.945 14.687 1.00 80.25 122 LYS A O 1
ATOM 988 N N . LEU A 1 123 ? -11.632 -2.341 13.362 1.00 76.50 123 LEU A N 1
ATOM 989 C CA . LEU A 1 123 ? -10.826 -2.961 14.418 1.00 76.50 123 LEU A CA 1
ATOM 990 C C . LEU A 1 123 ? -10.395 -1.931 15.469 1.00 76.50 123 LEU A C 1
ATOM 992 O O . LEU A 1 123 ? -10.484 -2.224 16.656 1.00 76.50 123 LEU A O 1
ATOM 996 N N . LEU A 1 124 ? -10.013 -0.725 15.047 1.00 74.38 124 LEU A N 1
ATOM 997 C CA . LEU A 1 124 ? -9.650 0.370 15.951 1.00 74.38 124 LEU A CA 1
ATOM 998 C C . LEU A 1 124 ? -10.870 0.965 16.676 1.00 74.38 124 LEU A C 1
ATOM 1000 O O . LEU A 1 124 ? -10.775 1.342 17.837 1.00 74.38 124 LEU A O 1
ATOM 1004 N N . GLN A 1 125 ? -12.042 1.012 16.038 1.00 67.00 125 GLN A N 1
ATOM 1005 C CA . GLN A 1 125 ? -13.298 1.437 16.672 1.00 67.00 125 GLN A CA 1
ATOM 1006 C C . GLN A 1 125 ? -13.836 0.414 17.684 1.00 67.00 125 GLN A C 1
ATOM 1008 O O . GLN A 1 125 ? -14.635 0.772 18.545 1.00 67.00 125 GLN A O 1
ATOM 1013 N N . LYS A 1 126 ? -13.409 -0.854 17.604 1.00 59.28 126 LYS A N 1
ATOM 1014 C CA . LYS A 1 126 ? -13.700 -1.870 18.630 1.00 59.28 126 LYS A CA 1
ATOM 1015 C C . LYS A 1 126 ? -12.885 -1.675 19.911 1.00 59.28 126 LYS A C 1
ATOM 1017 O O . LYS A 1 126 ? -13.166 -2.364 20.891 1.00 59.28 126 LYS A O 1
ATOM 1022 N N . GLU A 1 127 ? -11.914 -0.758 19.940 1.00 57.75 127 GLU A N 1
ATOM 1023 C CA . GLU A 1 127 ? -11.357 -0.284 21.206 1.00 57.75 127 GLU A CA 1
ATOM 1024 C C . GLU A 1 127 ? -12.465 0.419 21.990 1.00 57.75 127 GLU A C 1
ATOM 1026 O O . GLU A 1 127 ? -13.132 1.327 21.493 1.00 57.75 127 GLU A O 1
ATOM 1031 N N . ILE A 1 128 ? -12.696 -0.030 23.220 1.00 56.62 128 ILE A N 1
ATOM 1032 C CA . ILE A 1 128 ? -13.779 0.463 24.067 1.00 56.62 128 ILE A CA 1
ATOM 1033 C C . ILE A 1 128 ? -13.414 1.877 24.527 1.00 56.62 128 ILE A C 1
ATOM 1035 O O . ILE A 1 128 ? -12.789 2.073 25.564 1.00 56.62 128 ILE A O 1
ATOM 1039 N N . LYS A 1 129 ? -13.780 2.881 23.728 1.00 60.53 129 LYS A N 1
ATOM 1040 C CA . LYS A 1 129 ? -13.613 4.294 24.073 1.00 60.53 129 LYS A CA 1
ATOM 1041 C C . LYS A 1 129 ? -14.860 4.765 24.804 1.00 60.53 129 LYS A C 1
ATOM 1043 O O . LYS A 1 129 ? -15.871 5.106 24.195 1.00 60.53 129 LYS A O 1
ATOM 1048 N N . SER A 1 130 ? -14.792 4.759 26.130 1.00 65.38 130 SER A N 1
ATOM 1049 C CA . SER A 1 130 ? -15.788 5.433 26.955 1.00 65.38 130 SER A CA 1
ATOM 1050 C C . SER A 1 130 ? -15.560 6.952 26.881 1.00 65.38 130 SER A C 1
ATOM 1052 O O . SER A 1 130 ? -14.414 7.389 27.007 1.00 65.38 130 SER A O 1
ATOM 1054 N N . PRO A 1 131 ? -16.609 7.791 26.743 1.00 68.19 131 PRO A N 1
ATOM 1055 C CA . PRO A 1 131 ? -16.468 9.243 26.897 1.00 68.19 131 PRO A CA 1
ATOM 1056 C C . PRO A 1 131 ? -16.020 9.633 28.317 1.00 68.19 131 PRO A C 1
ATOM 1058 O O . PRO A 1 131 ? -15.542 10.741 28.543 1.00 68.19 131 PRO A O 1
ATOM 1061 N N . ASN A 1 132 ? -16.145 8.717 29.282 1.00 76.50 132 ASN A N 1
ATOM 1062 C CA . ASN A 1 132 ? -15.579 8.863 30.611 1.00 76.50 132 ASN A CA 1
ATOM 1063 C C . ASN A 1 132 ? -14.155 8.281 30.644 1.00 76.50 132 ASN A C 1
ATOM 1065 O O . ASN A 1 132 ? -13.993 7.058 30.653 1.00 76.50 132 ASN A O 1
ATOM 1069 N N . LYS A 1 133 ? -13.151 9.169 30.722 1.00 78.25 133 LYS A N 1
ATOM 1070 C CA . LYS A 1 133 ? -11.719 8.829 30.786 1.00 78.25 133 LYS A CA 1
ATOM 1071 C C . LYS A 1 133 ? -11.397 7.794 31.870 1.00 78.25 133 LYS A C 1
ATOM 1073 O O . LYS A 1 133 ? -10.641 6.871 31.607 1.00 78.25 133 LYS A O 1
ATOM 1078 N N . TYR A 1 134 ? -12.017 7.891 33.046 1.00 79.69 134 TYR A N 1
ATOM 1079 C CA . TYR A 1 134 ? -11.746 6.971 34.155 1.00 79.69 134 TYR A CA 1
ATOM 1080 C C . TYR A 1 134 ? -12.128 5.525 33.831 1.00 79.69 134 TYR A C 1
ATOM 1082 O O . TYR A 1 134 ? -11.452 4.599 34.264 1.00 79.69 134 TYR A O 1
ATOM 1090 N N . LEU A 1 135 ? -13.202 5.317 33.064 1.00 78.81 135 LEU A N 1
ATOM 1091 C CA . LEU A 1 135 ? -13.586 3.972 32.636 1.00 78.81 135 LEU A CA 1
ATOM 1092 C C . LEU A 1 135 ? -12.588 3.408 31.625 1.00 78.81 135 LEU A C 1
ATOM 1094 O O . LEU A 1 135 ? -12.266 2.229 31.700 1.00 78.81 135 LEU A O 1
ATOM 1098 N N . THR A 1 136 ? -12.065 4.246 30.730 1.00 77.56 136 THR A N 1
ATOM 1099 C CA . THR A 1 136 ? -11.018 3.847 29.783 1.00 77.56 136 THR A CA 1
ATOM 1100 C C . THR A 1 136 ? -9.726 3.474 30.520 1.00 77.56 136 THR A C 1
ATOM 1102 O O . THR A 1 136 ? -9.231 2.366 30.334 1.00 77.56 136 THR A O 1
ATOM 1105 N N . ASP A 1 137 ? -9.259 4.322 31.444 1.00 80.56 137 ASP A N 1
ATOM 1106 C CA . ASP A 1 137 ? -8.058 4.075 32.259 1.00 80.56 137 ASP A CA 1
ATOM 1107 C C . ASP A 1 137 ? -8.191 2.775 33.090 1.00 80.56 137 ASP A C 1
ATOM 1109 O O . ASP A 1 137 ? -7.260 1.971 33.181 1.00 80.56 137 ASP A O 1
ATOM 1113 N N . LEU A 1 138 ? -9.373 2.519 33.670 1.00 82.75 138 LEU A N 1
ATOM 1114 C CA . LEU A 1 138 ? -9.655 1.277 34.401 1.00 82.75 138 LEU A CA 1
ATOM 1115 C C . LEU A 1 138 ? -9.598 0.044 33.494 1.00 82.75 138 LEU A C 1
ATOM 1117 O O . LEU A 1 138 ? -9.069 -0.991 33.898 1.00 82.75 138 LEU A O 1
ATOM 1121 N N . MET A 1 139 ? -10.140 0.128 32.279 1.00 78.06 139 MET A N 1
ATOM 1122 C CA . MET A 1 139 ? -10.115 -0.987 31.332 1.00 78.06 139 MET A CA 1
ATOM 1123 C C . MET A 1 139 ? -8.698 -1.302 30.854 1.00 78.06 139 MET A C 1
ATOM 1125 O O . MET A 1 139 ? -8.344 -2.480 30.778 1.00 78.06 139 MET A O 1
ATOM 1129 N N . GLU A 1 140 ? -7.881 -0.279 30.601 1.00 80.69 140 GLU A N 1
ATOM 1130 C CA . GLU A 1 140 ? -6.463 -0.441 30.261 1.00 80.69 140 GLU A CA 1
ATOM 1131 C C . GLU A 1 140 ? -5.671 -1.114 31.388 1.00 80.69 140 GLU A C 1
ATOM 1133 O O . GLU A 1 140 ? -4.832 -1.971 31.119 1.00 80.69 140 GLU A O 1
ATOM 1138 N N . LEU A 1 141 ? -5.968 -0.791 32.651 1.00 83.19 141 LEU A N 1
ATOM 1139 C CA . LEU A 1 141 ? -5.330 -1.435 33.800 1.00 83.19 141 LEU A CA 1
ATOM 1140 C C . LEU A 1 141 ? -5.768 -2.898 33.968 1.00 83.19 141 LEU A C 1
ATOM 1142 O O . LEU A 1 141 ? -4.959 -3.763 34.312 1.00 83.19 141 LEU A O 1
ATOM 1146 N N . ILE A 1 142 ? -7.051 -3.189 33.755 1.00 84.12 142 ILE A N 1
ATOM 1147 C CA . ILE A 1 142 ? -7.613 -4.525 33.982 1.00 84.12 142 ILE A CA 1
ATOM 1148 C C . ILE A 1 142 ? -7.192 -5.497 32.876 1.00 84.12 142 ILE A C 1
ATOM 1150 O O . ILE A 1 142 ? -6.836 -6.635 33.179 1.00 84.12 142 ILE A O 1
ATOM 1154 N N . TYR A 1 143 ? -7.217 -5.070 31.609 1.00 82.25 143 TYR A N 1
ATOM 1155 C CA . TYR A 1 143 ? -7.080 -5.960 30.451 1.00 82.25 143 TYR A CA 1
ATOM 1156 C C . TYR 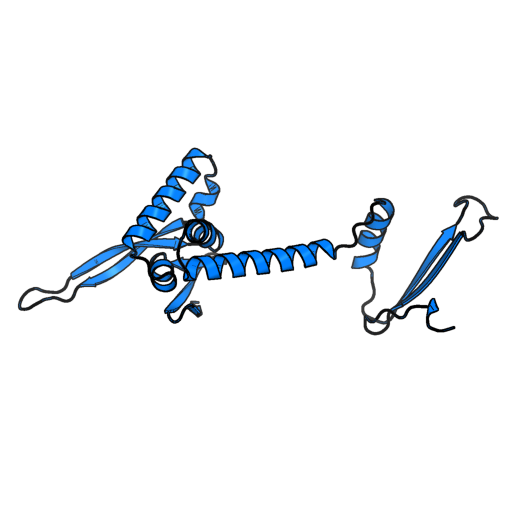A 1 143 ? -5.810 -6.841 30.459 1.00 82.25 143 TYR A C 1
ATOM 1158 O O . TYR A 1 143 ? -5.944 -8.050 30.258 1.00 82.25 143 TYR A O 1
ATOM 1166 N N . PRO A 1 144 ? -4.600 -6.324 30.761 1.00 84.56 144 PRO A N 1
ATOM 1167 C CA . PRO A 1 144 ? -3.382 -7.137 30.832 1.00 84.56 144 PRO A CA 1
ATOM 1168 C C . PRO A 1 144 ? -3.368 -8.150 31.985 1.00 84.56 144 PRO A C 1
ATOM 1170 O O . PRO A 1 144 ? -2.605 -9.111 31.943 1.00 84.56 144 PRO A O 1
ATOM 1173 N N . ASN A 1 145 ? -4.190 -7.930 33.014 1.00 84.69 145 ASN A N 1
ATOM 1174 C CA . ASN A 1 145 ? -4.241 -8.745 34.228 1.00 84.69 145 ASN A CA 1
ATOM 1175 C C . ASN A 1 145 ? -5.353 -9.807 34.186 1.00 84.69 145 ASN A C 1
ATOM 1177 O O . ASN A 1 145 ? -5.573 -10.510 35.174 1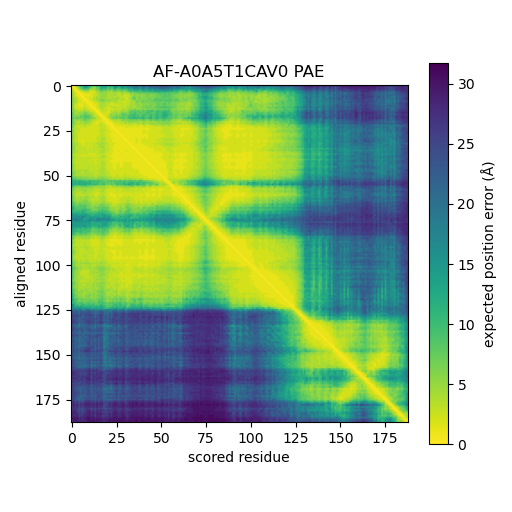.00 84.69 145 ASN A O 1
ATOM 1181 N N . LEU A 1 146 ? -6.075 -9.929 33.066 1.00 82.94 146 LEU A N 1
ATOM 1182 C CA . LEU A 1 146 ? -7.131 -10.925 32.927 1.00 82.94 146 LEU A CA 1
ATOM 1183 C C . LEU A 1 146 ? -6.540 -12.346 32.846 1.00 82.94 146 LEU A C 1
ATOM 1185 O O . LEU A 1 146 ? -5.616 -12.590 32.064 1.00 82.94 146 LEU A O 1
ATOM 1189 N N . PRO A 1 147 ? -7.069 -13.306 33.626 1.00 82.44 147 PRO A N 1
ATOM 1190 C CA . PRO A 1 147 ? -6.610 -14.688 33.582 1.00 82.44 147 PRO A CA 1
ATOM 1191 C C . PRO A 1 147 ? -7.013 -15.368 32.265 1.00 82.44 147 PRO A C 1
ATOM 1193 O O . PRO A 1 147 ? -7.973 -14.978 31.602 1.00 82.44 147 PRO A O 1
ATOM 1196 N N . GLN A 1 148 ? -6.279 -16.420 31.888 1.00 77.75 148 GLN A N 1
ATOM 1197 C CA . GLN A 1 148 ? -6.586 -17.207 30.684 1.00 77.75 148 GLN A CA 1
ATOM 1198 C C . GLN A 1 148 ? -7.739 -18.207 30.881 1.00 77.75 148 GLN A C 1
ATOM 1200 O O . GLN A 1 148 ? -8.358 -18.610 29.898 1.00 77.75 148 GLN A O 1
ATOM 1205 N N . ASN A 1 149 ? -8.017 -18.589 32.130 1.00 82.31 149 ASN A N 1
ATOM 1206 C CA . ASN A 1 149 ? -9.115 -19.479 32.521 1.00 82.31 149 ASN A CA 1
ATOM 1207 C C . ASN A 1 149 ? -10.384 -18.678 32.840 1.00 82.31 149 ASN A C 1
ATOM 1209 O O . ASN A 1 149 ? -10.327 -17.453 32.918 1.00 82.31 149 ASN A O 1
ATOM 1213 N N . ASP A 1 150 ? -11.499 -19.366 33.087 1.00 83.31 150 ASP A N 1
ATOM 1214 C CA . ASP A 1 150 ? -12.775 -18.744 33.450 1.00 83.31 150 ASP A CA 1
ATOM 1215 C C . ASP A 1 150 ? -12.643 -17.779 34.632 1.00 83.31 150 ASP A C 1
ATOM 1217 O O . ASP A 1 150 ? -12.001 -18.068 35.648 1.00 83.31 150 ASP A O 1
ATOM 1221 N N . TYR A 1 151 ? -13.287 -16.621 34.502 1.00 82.94 151 TYR A N 1
ATOM 1222 C CA . TYR A 1 151 ? -13.259 -15.585 35.523 1.00 82.94 151 TYR A CA 1
ATOM 1223 C C . TYR A 1 151 ? -14.597 -14.872 35.655 1.00 82.94 151 TYR A C 1
ATOM 1225 O O . TYR A 1 151 ? -15.421 -14.813 34.738 1.00 82.94 151 TYR A O 1
ATOM 1233 N N . LYS A 1 152 ? -14.799 -14.299 36.840 1.00 83.56 152 LYS A N 1
ATOM 1234 C CA . LYS A 1 152 ? -15.948 -13.462 37.162 1.00 83.56 152 LYS A CA 1
ATOM 1235 C C . LYS A 1 152 ? -15.493 -12.019 37.336 1.00 83.56 152 LYS A C 1
ATOM 1237 O O . LYS A 1 152 ? -14.558 -11.753 38.087 1.00 83.56 152 LYS A O 1
ATOM 1242 N N . VAL A 1 153 ? -16.200 -11.091 36.700 1.00 82.00 153 VAL A N 1
ATOM 1243 C CA . VAL A 1 153 ? -16.053 -9.649 36.927 1.00 82.00 153 VAL A CA 1
ATOM 1244 C C . VAL A 1 153 ? -17.252 -9.158 37.731 1.00 82.00 153 VAL A C 1
ATOM 1246 O O . VAL A 1 153 ? -18.396 -9.347 37.321 1.00 82.00 153 VAL A O 1
ATOM 1249 N N . SER A 1 154 ? -16.993 -8.522 38.871 1.00 82.62 154 SER A N 1
ATOM 1250 C CA . SER A 1 154 ? -18.020 -7.879 39.696 1.00 82.62 154 SER A CA 1
ATOM 1251 C C . SER A 1 154 ? -17.786 -6.371 39.668 1.00 82.62 154 SER A C 1
ATOM 1253 O O . SER A 1 154 ? -16.764 -5.904 40.162 1.00 82.62 154 SER A O 1
ATOM 1255 N N . VAL A 1 155 ? -18.715 -5.610 39.088 1.00 83.19 155 VAL A N 1
ATOM 1256 C CA . VAL A 1 155 ? -18.665 -4.140 39.059 1.00 83.19 155 VAL A CA 1
ATOM 1257 C C . VAL A 1 155 ? -19.709 -3.604 40.025 1.00 83.19 155 VAL A C 1
ATOM 1259 O O . VAL A 1 155 ? -20.886 -3.933 39.888 1.00 83.19 155 VAL A O 1
ATOM 1262 N N . VAL A 1 156 ? -19.286 -2.775 40.981 1.00 85.00 156 VAL A N 1
ATOM 1263 C CA . VAL A 1 156 ? -20.168 -2.117 41.955 1.00 85.00 156 VAL A CA 1
ATOM 1264 C C . VAL A 1 156 ? -19.891 -0.617 41.945 1.00 85.00 156 VAL A C 1
ATOM 1266 O O . VAL A 1 156 ? -18.742 -0.202 42.060 1.00 85.00 156 VAL A O 1
ATOM 1269 N N . ILE A 1 157 ? -20.944 0.191 41.816 1.00 84.94 157 ILE A N 1
ATOM 1270 C CA . ILE A 1 157 ? -20.892 1.655 41.935 1.00 84.94 157 ILE A CA 1
ATOM 1271 C C . ILE A 1 157 ? -21.684 2.047 43.180 1.00 84.94 157 ILE A C 1
ATOM 1273 O O . ILE A 1 157 ? -22.816 1.587 43.351 1.00 84.94 157 ILE A O 1
ATOM 1277 N N . THR A 1 158 ? -21.101 2.883 44.038 1.00 86.75 158 THR A N 1
ATOM 1278 C CA . THR A 1 158 ? -21.728 3.396 45.264 1.00 86.75 158 THR A CA 1
ATOM 1279 C C . THR A 1 158 ? -21.962 4.904 45.182 1.00 86.75 158 THR A C 1
ATOM 1281 O O . THR A 1 158 ? -21.271 5.610 44.450 1.00 86.75 158 THR A O 1
ATOM 1284 N N . ASP A 1 159 ? -22.967 5.393 45.908 1.00 81.75 159 ASP A N 1
ATOM 1285 C CA . ASP A 1 159 ? -23.380 6.805 45.927 1.00 81.75 159 ASP A CA 1
ATOM 1286 C C . ASP A 1 159 ? -22.414 7.716 46.699 1.00 81.75 159 ASP A C 1
ATOM 1288 O O . ASP A 1 159 ? -22.285 8.899 46.384 1.00 81.75 159 ASP A O 1
ATOM 1292 N N . ASN A 1 160 ? -21.711 7.167 47.690 1.00 79.62 160 ASN A N 1
ATOM 1293 C CA . ASN A 1 160 ? -20.704 7.870 48.469 1.00 79.62 160 ASN A CA 1
ATOM 1294 C C . ASN A 1 160 ? -19.500 6.953 48.753 1.00 79.62 160 ASN A C 1
ATOM 1296 O O . ASN A 1 160 ? -19.583 6.095 49.630 1.00 79.62 160 ASN A O 1
ATOM 1300 N N . PRO A 1 161 ? -18.355 7.132 48.076 1.00 70.25 161 PRO A N 1
ATOM 1301 C CA . PRO A 1 161 ? -17.215 6.224 48.209 1.00 70.25 161 PRO A CA 1
ATOM 1302 C C . PRO A 1 161 ? -16.526 6.262 49.586 1.00 70.25 161 PRO A C 1
ATOM 1304 O O . PRO A 1 161 ? -15.731 5.374 49.879 1.00 70.25 161 PRO A O 1
ATOM 1307 N N . TYR A 1 162 ? -16.819 7.254 50.436 1.00 78.44 162 TYR A N 1
ATOM 1308 C CA . TYR A 1 162 ? -16.163 7.439 51.738 1.00 78.44 162 TYR A CA 1
ATOM 1309 C C . TYR A 1 162 ? -17.080 7.167 52.939 1.00 78.44 162 TYR A C 1
ATOM 1311 O O . TYR A 1 162 ? -16.633 7.242 54.085 1.00 78.44 162 TYR A O 1
ATOM 1319 N N . SER A 1 163 ? -18.357 6.853 52.707 1.00 79.19 163 SER A N 1
ATOM 1320 C CA . SER A 1 163 ? -19.305 6.551 53.780 1.00 79.19 163 SER A CA 1
ATOM 1321 C C . SER A 1 163 ? -19.303 5.065 54.129 1.00 79.19 163 SER A C 1
ATOM 1323 O O . SER A 1 163 ? -19.351 4.207 53.251 1.00 79.19 163 SER A O 1
ATOM 1325 N N . LYS A 1 164 ? -19.347 4.753 55.429 1.00 73.00 164 LYS A N 1
ATOM 1326 C CA . LYS A 1 164 ? -19.599 3.384 55.914 1.00 73.00 164 LYS A CA 1
ATOM 1327 C C . LYS A 1 164 ? -21.026 2.899 55.622 1.00 73.00 164 LYS A C 1
ATOM 1329 O O . LYS A 1 164 ? -21.281 1.704 55.692 1.00 73.00 164 LYS A O 1
ATOM 1334 N N . GLU A 1 165 ? -21.932 3.812 55.279 1.00 80.44 165 GLU A N 1
ATOM 1335 C CA . GLU A 1 165 ? -23.348 3.552 54.988 1.00 80.44 165 GLU A CA 1
ATOM 1336 C C . GLU A 1 165 ? -23.675 3.694 53.490 1.00 80.44 165 GLU A C 1
ATOM 1338 O O . GLU A 1 165 ? -24.839 3.837 53.112 1.00 80.44 165 GLU A O 1
ATOM 1343 N N . ALA A 1 166 ? -22.654 3.698 52.626 1.00 78.75 166 ALA A N 1
ATOM 1344 C CA . ALA A 1 166 ? -22.818 3.881 51.189 1.00 78.75 166 ALA A CA 1
ATOM 1345 C C . ALA A 1 166 ? -23.731 2.813 50.573 1.00 78.75 166 ALA A C 1
ATOM 1347 O O . ALA A 1 166 ? -23.571 1.613 50.819 1.00 78.75 166 ALA A O 1
ATOM 1348 N N . LYS A 1 167 ? -24.673 3.241 49.731 1.00 81.31 167 LYS A N 1
ATOM 1349 C CA . LYS A 1 167 ? -25.608 2.342 49.051 1.00 81.31 167 LYS A CA 1
ATOM 1350 C C . LYS A 1 167 ? -25.078 1.999 47.664 1.00 81.31 167 LYS A C 1
ATOM 1352 O O . LYS A 1 167 ? -24.546 2.851 46.953 1.00 81.31 167 LYS A O 1
ATOM 1357 N N . SER A 1 168 ? -25.237 0.736 47.259 1.00 81.88 168 SER A N 1
ATOM 1358 C CA . SER A 1 168 ? -24.959 0.333 45.877 1.00 81.88 168 SER A CA 1
ATOM 1359 C C . SER A 1 168 ? -25.990 0.972 44.949 1.00 81.88 168 SER A C 1
ATOM 1361 O O . SER A 1 168 ? -27.188 0.730 45.076 1.00 81.88 168 SER A O 1
ATOM 1363 N N . VAL A 1 169 ? -25.504 1.788 44.019 1.00 86.50 169 VAL A N 1
ATOM 1364 C CA . VAL A 1 169 ? -26.290 2.427 42.957 1.00 86.50 169 VAL A CA 1
ATOM 1365 C C . VAL A 1 169 ? -26.398 1.499 41.751 1.00 86.50 169 VAL A C 1
ATOM 1367 O O . VAL A 1 169 ? -27.418 1.458 41.069 1.00 86.50 169 VAL A O 1
ATOM 1370 N N . PHE A 1 170 ? -25.341 0.732 41.487 1.00 81.81 170 PHE A N 1
ATOM 1371 C CA . PHE A 1 170 ? -25.293 -0.228 40.396 1.00 81.81 170 PHE A CA 1
ATOM 1372 C C . PHE A 1 170 ? -24.437 -1.428 40.786 1.00 81.81 170 PHE A C 1
ATOM 1374 O O . PHE A 1 170 ? -23.393 -1.274 41.419 1.00 81.81 170 PHE A O 1
ATOM 1381 N N . SER A 1 171 ? -24.878 -2.615 40.379 1.00 82.44 171 SER A N 1
ATOM 1382 C CA . SER A 1 171 ? -24.140 -3.863 40.540 1.00 82.44 171 SER A CA 1
ATOM 1383 C C . SER A 1 171 ? -24.306 -4.727 39.293 1.00 82.44 171 SER A C 1
ATOM 1385 O O . SER A 1 171 ? -25.427 -4.967 38.844 1.00 82.44 171 SER A O 1
ATOM 1387 N N . LEU A 1 172 ? -23.195 -5.220 38.750 1.00 80.19 172 LEU A N 1
ATOM 1388 C CA . LEU A 1 172 ? -23.166 -6.152 37.626 1.00 80.19 172 LEU A CA 1
ATOM 1389 C C . LEU A 1 172 ? -22.204 -7.300 37.929 1.00 80.19 172 LEU A C 1
ATOM 1391 O O . LEU A 1 172 ? -21.045 -7.074 38.265 1.00 80.19 172 LEU A O 1
ATOM 1395 N N . ASN A 1 173 ? -22.687 -8.532 37.776 1.00 80.56 173 ASN A N 1
ATOM 1396 C CA . ASN A 1 173 ? -21.893 -9.750 37.907 1.00 80.56 173 ASN A CA 1
ATOM 1397 C C . ASN A 1 173 ? -21.780 -10.416 36.543 1.00 80.56 173 ASN A C 1
ATOM 1399 O O . ASN A 1 173 ? -22.774 -10.908 36.025 1.00 80.56 173 ASN A O 1
ATOM 1403 N N . TYR A 1 174 ? -20.587 -10.464 35.975 1.00 77.31 174 TYR A N 1
ATOM 1404 C CA . TYR A 1 174 ? -20.368 -10.987 34.637 1.00 77.31 174 TYR A CA 1
ATOM 1405 C C . TYR A 1 174 ? -19.485 -12.228 34.681 1.00 77.31 174 TYR A C 1
ATOM 1407 O O . TYR A 1 174 ? -18.371 -12.168 35.202 1.00 77.31 174 TYR A O 1
ATOM 1415 N N . LEU A 1 175 ? -19.984 -13.350 34.158 1.00 80.19 175 LEU A N 1
ATOM 1416 C CA . LEU A 1 175 ? -19.225 -14.595 34.045 1.00 80.19 175 LEU A CA 1
ATOM 1417 C C . LEU A 1 175 ? -18.675 -14.723 32.623 1.00 80.19 175 LEU A C 1
ATOM 1419 O O . LEU A 1 175 ? -19.437 -14.681 31.652 1.00 80.19 175 LEU A O 1
ATOM 1423 N N . VAL A 1 176 ? -17.359 -14.889 32.515 1.00 74.75 176 VAL A N 1
ATOM 1424 C CA . VAL A 1 176 ? -16.671 -15.127 31.248 1.00 74.75 176 VAL A CA 1
ATOM 1425 C C . VAL A 1 176 ? -16.210 -16.579 31.224 1.00 74.75 176 VAL A C 1
ATOM 1427 O O . VAL A 1 176 ? -15.292 -16.950 31.948 1.00 74.75 176 VAL A O 1
ATOM 1430 N N . ASP A 1 177 ? -16.875 -17.377 30.390 1.00 73.50 177 ASP A N 1
ATOM 1431 C CA . ASP A 1 177 ? -16.622 -18.805 30.167 1.00 73.50 177 ASP A CA 1
ATOM 1432 C C . ASP A 1 177 ? -16.216 -18.979 28.700 1.00 73.50 177 ASP A C 1
ATOM 1434 O O . ASP A 1 177 ? -16.945 -18.547 27.798 1.00 73.50 177 ASP A O 1
ATOM 1438 N N . ASN A 1 178 ? -15.021 -19.519 28.448 1.00 58.88 178 ASN A N 1
ATOM 1439 C CA . ASN A 1 178 ? -14.504 -19.741 27.089 1.00 58.88 178 ASN A CA 1
ATOM 1440 C C . ASN A 1 178 ? -14.621 -18.506 26.162 1.00 58.88 178 ASN A C 1
ATOM 1442 O O . ASN A 1 178 ? -14.986 -18.610 24.989 1.00 58.88 178 ASN A O 1
ATOM 1446 N N . ARG A 1 179 ? -14.350 -17.304 26.705 1.00 61.12 179 ARG A N 1
ATOM 1447 C CA . ARG A 1 179 ? -14.483 -15.984 26.037 1.00 61.12 179 ARG A CA 1
ATOM 1448 C C . ARG A 1 179 ? -15.874 -15.673 25.472 1.00 61.12 179 ARG A C 1
ATOM 1450 O O . ARG A 1 179 ? -16.020 -14.710 24.721 1.00 61.12 179 ARG A O 1
ATOM 1457 N N . THR A 1 180 ? -16.892 -16.443 25.842 1.00 58.88 180 THR A N 1
ATOM 1458 C CA . THR A 1 180 ? -18.281 -16.168 25.491 1.00 58.88 180 THR A CA 1
ATOM 1459 C C . THR A 1 180 ? -18.935 -15.470 26.673 1.00 58.88 180 THR A C 1
ATOM 1461 O O . THR A 1 180 ? -19.094 -16.071 27.738 1.00 58.88 180 THR A O 1
ATOM 1464 N N . PRO A 1 181 ? -19.305 -14.195 26.531 1.00 58.44 181 PRO A N 1
ATOM 1465 C CA . PRO A 1 181 ? -19.901 -13.486 27.638 1.00 58.44 181 PRO A CA 1
ATOM 1466 C C . PRO A 1 181 ? -21.340 -13.953 27.898 1.00 58.44 181 PRO A C 1
ATOM 1468 O O . PRO A 1 181 ? -22.168 -13.931 26.985 1.00 58.44 181 PRO A O 1
ATOM 1471 N N . LYS A 1 182 ? -21.655 -14.372 29.129 1.00 58.47 182 LYS A N 1
ATOM 1472 C CA . LYS A 1 182 ? -23.021 -14.754 29.527 1.00 58.47 182 LYS A CA 1
ATOM 1473 C C . LYS A 1 182 ? -23.669 -13.600 30.295 1.00 58.47 182 LYS A C 1
ATOM 1475 O O . LYS A 1 182 ? -23.184 -13.204 31.352 1.00 58.47 182 LYS A O 1
ATOM 1480 N N . ASP A 1 183 ? -24.756 -13.054 29.745 1.00 55.56 183 ASP A N 1
ATOM 1481 C CA . ASP A 1 183 ? -25.505 -11.952 30.359 1.00 55.56 183 ASP A CA 1
ATOM 1482 C C . ASP A 1 183 ? -26.218 -12.434 31.641 1.00 55.56 183 ASP A C 1
ATOM 1484 O O . ASP A 1 183 ? -27.094 -13.302 31.555 1.00 55.56 183 ASP A O 1
ATOM 1488 N N . PRO A 1 184 ? -25.895 -11.880 32.825 1.00 54.16 184 PRO A N 1
ATOM 1489 C CA . PRO A 1 184 ? -26.546 -12.243 34.084 1.00 54.16 184 PRO A CA 1
ATOM 1490 C C . PRO A 1 184 ? -28.050 -11.937 34.116 1.00 54.16 184 PRO A C 1
ATOM 1492 O O . PRO A 1 184 ? -28.754 -12.512 34.941 1.00 54.16 184 PRO A O 1
ATOM 1495 N N . LYS A 1 185 ? -28.562 -11.060 33.239 1.00 52.81 185 LYS A N 1
ATOM 1496 C CA . LYS A 1 185 ? -29.995 -10.732 33.158 1.00 52.81 185 LYS A CA 1
ATOM 1497 C C . LYS A 1 185 ? -30.802 -11.666 32.252 1.00 52.81 185 LYS A C 1
ATOM 1499 O O . LYS A 1 185 ? -32.018 -11.549 32.224 1.00 52.8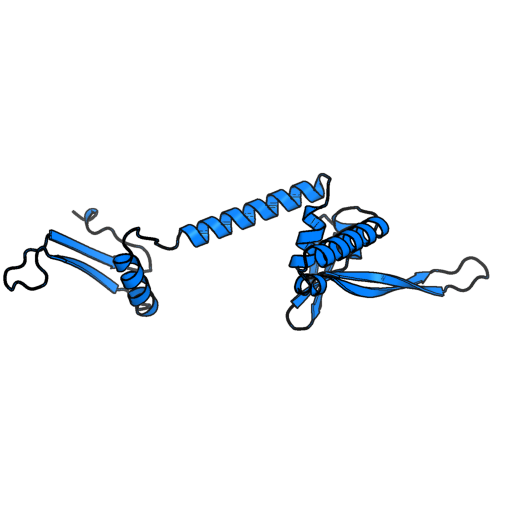1 185 LYS A O 1
ATOM 1504 N N . LYS A 1 186 ? -30.159 -12.584 31.519 1.00 48.59 186 LYS A N 1
ATOM 1505 C CA . LYS A 1 186 ? -30.840 -13.587 30.672 1.00 48.59 186 LYS A CA 1
ATOM 1506 C C . LYS A 1 186 ? -31.090 -14.933 31.366 1.00 48.59 186 LYS A C 1
ATOM 1508 O O . LYS A 1 186 ? -31.641 -15.832 30.741 1.00 48.59 186 LYS A O 1
ATOM 1513 N N . LEU A 1 187 ? -30.651 -15.088 32.616 1.00 46.62 187 LEU A N 1
ATOM 1514 C CA . LEU A 1 187 ? -30.772 -16.320 33.409 1.00 46.62 187 LEU A CA 1
ATOM 1515 C C . LEU A 1 187 ? -31.884 -16.259 34.476 1.00 46.62 187 LEU A C 1
ATOM 1517 O O . LEU A 1 187 ? -31.948 -17.151 35.319 1.00 46.62 187 LEU A O 1
ATOM 1521 N N . GLN A 1 188 ? -32.741 -15.234 34.445 1.00 38.38 188 GLN A N 1
ATOM 1522 C CA . GLN A 1 188 ? -33.945 -15.118 35.277 1.00 38.38 188 GLN A CA 1
ATOM 1523 C C . GLN A 1 188 ? -35.190 -15.017 34.403 1.00 38.38 188 GLN A C 1
ATOM 1525 O O . GLN A 1 188 ? -35.109 -14.319 33.367 1.00 38.38 188 GLN A O 1
#

Secondary structure (DSSP, 8-state):
--EEEEETTEEEEEEEETTEEEEEHHHHHHHHT--HHHHHHHHHHHHHHHHHTT-GGGGGGEEEEEEEEEE---TTSPPEEEEEEEEEEEHHHHHHHHHT--SHHHH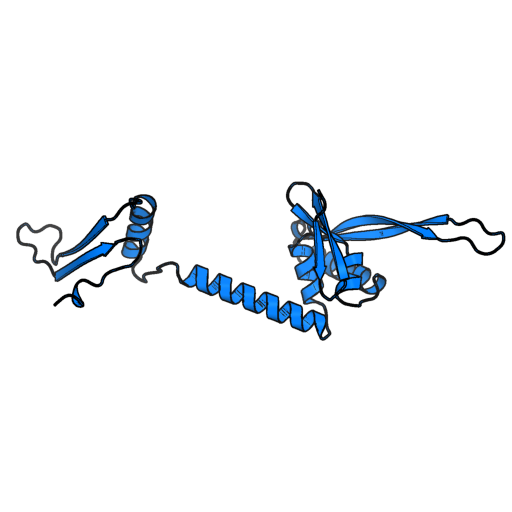HHHHHHHHHHHHHHHHHHTS---SSHHHHHHHHHHGGG--SS-EEEEEEEES-TT-TTPPEEEEEEEEEETTEEEPGGG--